Protein AF-A0A920MDR6-F1 (afdb_monomer)

Secondary structure (DSSP, 8-state):
---------------B-TTS-BT----BSB--TTSTTB-TT-SB--S-----S-B-TTS-BT----BSB--TTSTTB-TT-SB--S------S----S-----TT--EEEEEEE-TTS-EEEEEEE-TT--S-BTTBPPPPEEEEEEE-TTS-EEEEEEETT-SEEEEEEE-TTS-EEEEEEE--TT-TT--PEEEEEEE-TT--EEEEEEE--TT--B--EEEEEE-TTS-EEEEEEESB-SS--EEEEEEE-TTS-EEEEEEE-SSS-------

Foldseek 3Di:
DDDDDDDDPPPPPQDQDLVRHRPDDADEDCCDPQFPGHDPSGPDYNVHGHHDDDQDLVRDRVDDFDEDQCDPQFPGHDPRGPDYSVPGHHPPVDPDDPDDDDDLVFAAWQDWDADDQQWIKTWGKDLRPDDDADLVGGRQMWIKIFTAHNRRHTPDIDTDSQFNTWNDWDQAPQLWIKTWWWGWDSNDPLTATFIKIFTAHNRRHTPDIDTHADPVRAHWTWADKDQDPVRWIKTWWWHRCPVFAIWTKIWIAGPNRHTPDIDTHGPDRDDTDHYD

Structure (mmCIF, N/CA/C/O backbone):
data_AF-A0A920MDR6-F1
#
_entry.id   AF-A0A920MDR6-F1
#
loop_
_atom_site.group_PDB
_atom_site.id
_atom_site.type_symbol
_atom_site.label_atom_id
_atom_site.label_alt_id
_atom_site.label_comp_id
_atom_site.label_asym_id
_atom_site.label_entity_id
_atom_site.label_seq_id
_atom_site.pdbx_PDB_ins_code
_atom_site.Cartn_x
_atom_site.Cartn_y
_atom_site.Cartn_z
_atom_site.occupancy
_atom_site.B_iso_or_equiv
_atom_site.auth_seq_id
_atom_site.auth_comp_id
_atom_site.auth_asym_id
_atom_site.auth_atom_id
_atom_site.pdbx_PDB_model_num
ATOM 1 N N . MET A 1 1 ? 12.782 21.267 87.008 1.00 38.06 1 MET A N 1
ATOM 2 C CA . MET A 1 1 ? 11.373 20.920 87.274 1.00 38.06 1 MET A CA 1
ATOM 3 C C . MET A 1 1 ? 10.537 22.135 86.904 1.00 38.06 1 MET A C 1
ATOM 5 O O . MET A 1 1 ? 10.455 23.070 87.685 1.00 38.06 1 MET A O 1
ATOM 9 N N . PHE A 1 2 ? 10.046 22.176 85.672 1.00 33.97 2 PHE A N 1
ATOM 10 C CA . PHE A 1 2 ? 9.094 23.176 85.192 1.00 33.97 2 PHE A CA 1
ATOM 11 C C . PHE A 1 2 ? 7.847 22.377 84.812 1.00 33.97 2 PHE A C 1
ATOM 13 O O . PHE A 1 2 ? 7.952 21.456 84.006 1.00 33.97 2 PHE A O 1
ATOM 20 N N . PHE A 1 3 ? 6.716 22.658 85.458 1.00 36.12 3 PHE A N 1
ATOM 21 C CA . PHE A 1 3 ? 5.414 22.101 85.099 1.00 36.12 3 PHE A CA 1
ATOM 22 C C . PHE A 1 3 ? 4.687 23.122 84.223 1.00 36.12 3 PHE A C 1
ATOM 24 O O . PHE A 1 3 ? 4.525 24.270 84.633 1.00 36.12 3 PHE A O 1
ATOM 31 N N . LEU A 1 4 ? 4.238 22.692 83.048 1.00 37.59 4 LEU A N 1
ATOM 32 C CA . LEU A 1 4 ? 3.225 23.373 82.245 1.00 37.59 4 LEU A CA 1
ATOM 33 C C . LEU A 1 4 ? 2.106 22.356 81.987 1.00 37.59 4 LEU A C 1
ATOM 35 O O . LEU A 1 4 ? 2.382 21.241 81.547 1.00 37.59 4 LEU A O 1
ATOM 39 N N . LEU A 1 5 ? 0.872 22.724 82.337 1.00 39.59 5 LEU A N 1
ATOM 40 C CA . LEU A 1 5 ? -0.348 21.954 82.084 1.00 39.59 5 LEU A CA 1
ATOM 41 C C . LEU A 1 5 ? -1.052 22.459 80.812 1.00 39.59 5 LEU A C 1
ATOM 43 O O . LEU A 1 5 ? -1.214 23.668 80.683 1.00 39.59 5 LEU A O 1
ATOM 47 N N . SER A 1 6 ? -1.508 21.484 80.002 1.00 43.56 6 SER A N 1
ATOM 48 C CA . SER A 1 6 ? -2.693 21.391 79.104 1.00 43.56 6 SER A CA 1
ATOM 49 C C . SER A 1 6 ? -2.944 22.506 78.062 1.00 43.56 6 SER A C 1
ATOM 51 O O . SER A 1 6 ? -2.772 23.678 78.352 1.00 43.56 6 SER A O 1
ATOM 53 N N . CYS A 1 7 ? -3.389 22.227 76.834 1.00 36.12 7 CYS A N 1
ATOM 54 C CA . CYS A 1 7 ? -4.557 21.413 76.476 1.00 36.12 7 CYS A CA 1
ATOM 55 C C . CYS A 1 7 ? -4.277 20.309 75.453 1.00 36.12 7 CYS A C 1
ATOM 57 O O . CYS A 1 7 ? -3.475 20.459 74.539 1.00 36.12 7 CYS A O 1
ATOM 59 N N . SER A 1 8 ? -5.003 19.209 75.630 1.00 48.97 8 SER A N 1
ATOM 60 C CA . SER A 1 8 ? -5.372 18.266 74.585 1.00 48.97 8 SER A CA 1
ATOM 61 C C . SER A 1 8 ? -6.253 18.982 73.564 1.00 48.97 8 SER A C 1
ATOM 63 O O . SER A 1 8 ? -7.330 19.461 73.923 1.00 48.97 8 SER A O 1
ATOM 65 N N . ASP A 1 9 ? -5.806 19.043 72.313 1.00 46.91 9 ASP A N 1
ATOM 66 C CA . ASP A 1 9 ? -6.711 19.287 71.197 1.00 46.91 9 ASP A CA 1
ATOM 67 C C . ASP A 1 9 ? -7.657 18.086 71.129 1.00 46.91 9 ASP A C 1
ATOM 69 O O . ASP A 1 9 ? -7.279 16.983 70.725 1.00 46.91 9 ASP A O 1
ATOM 73 N N . ASN A 1 10 ? -8.880 18.291 71.615 1.00 47.12 10 ASN A N 1
ATOM 74 C CA . ASN A 1 10 ? -10.009 17.434 71.300 1.00 47.12 10 ASN A CA 1
ATOM 75 C C . ASN A 1 10 ? -10.258 17.584 69.801 1.00 47.12 10 ASN A C 1
ATOM 77 O O . ASN A 1 10 ? -11.009 18.453 69.372 1.00 47.12 10 ASN A O 1
ATOM 81 N N . ASN A 1 11 ? -9.586 16.757 69.008 1.00 52.38 11 ASN A N 1
ATOM 82 C CA . ASN A 1 11 ? -9.961 16.531 67.627 1.00 52.38 11 ASN A CA 1
ATOM 83 C C . ASN A 1 11 ? -11.206 15.632 67.654 1.00 52.38 11 ASN A C 1
ATOM 85 O O . ASN A 1 11 ? -11.115 14.420 67.458 1.00 52.38 11 ASN A O 1
ATOM 89 N N . GLU A 1 12 ? -12.357 16.210 68.008 1.00 57.91 12 GLU A N 1
ATOM 90 C CA . GLU A 1 12 ? -13.634 15.644 67.590 1.00 57.91 12 GLU A CA 1
ATOM 91 C C . GLU A 1 12 ? -13.634 15.780 66.069 1.00 57.91 12 GLU A C 1
ATOM 93 O O . GLU A 1 12 ? -13.829 16.863 65.528 1.00 57.91 12 GLU A O 1
ATOM 98 N N . GLN A 1 13 ? -13.273 14.695 65.380 1.00 60.00 13 GLN A N 1
ATOM 99 C CA . GLN A 1 13 ? -13.607 14.572 63.973 1.00 60.00 13 GLN A CA 1
ATOM 100 C C . GLN A 1 13 ? -15.117 14.730 63.898 1.00 60.00 13 GLN A C 1
ATOM 102 O O . GLN A 1 13 ? -15.848 13.921 64.469 1.00 60.00 13 GLN A O 1
ATOM 107 N N . ASP A 1 14 ? -15.551 15.796 63.242 1.00 65.06 14 ASP A N 1
ATOM 108 C CA . ASP A 1 14 ? -16.901 15.948 62.738 1.00 65.06 14 ASP A CA 1
ATOM 109 C C . ASP A 1 14 ? -17.206 14.701 61.896 1.00 65.06 14 ASP A C 1
ATOM 111 O O . ASP A 1 14 ? -16.761 14.582 60.756 1.00 65.06 14 ASP A O 1
ATOM 115 N N . VAL A 1 15 ? -17.845 13.700 62.510 1.00 73.81 15 VAL A N 1
ATOM 116 C CA . VAL A 1 15 ? -18.167 12.444 61.832 1.00 73.81 15 VAL A CA 1
ATOM 117 C C . VAL A 1 15 ? -19.269 12.771 60.835 1.00 73.81 15 VAL A C 1
ATOM 119 O O . VAL A 1 15 ? -20.409 13.048 61.215 1.00 73.81 15 VAL A O 1
ATOM 122 N N . GLU A 1 16 ? -18.894 12.815 59.562 1.00 84.56 16 GLU A N 1
ATOM 123 C CA . GLU A 1 16 ? -19.839 12.852 58.456 1.00 84.56 16 GLU A CA 1
ATOM 124 C C . GLU A 1 16 ? -20.608 11.529 58.419 1.00 84.56 16 GLU A C 1
ATOM 126 O O . GLU A 1 16 ? -20.037 10.454 58.638 1.00 84.56 16 GLU A O 1
ATOM 131 N N . ASP A 1 17 ? -21.914 11.607 58.171 1.00 83.56 17 ASP A N 1
ATOM 132 C CA . ASP A 1 17 ? -22.672 10.428 57.783 1.00 83.56 17 ASP A CA 1
ATOM 133 C C . ASP A 1 17 ? -22.255 9.968 56.379 1.00 83.56 17 ASP A C 1
ATOM 135 O O . ASP A 1 17 ? -21.435 10.574 55.687 1.00 83.56 17 ASP A O 1
ATOM 139 N N . CYS A 1 18 ? -22.821 8.858 55.937 1.00 81.31 18 CYS A N 1
ATOM 140 C CA . CYS A 1 18 ? -22.471 8.272 54.653 1.00 81.31 18 CYS A CA 1
ATOM 141 C C . CYS A 1 18 ? -22.963 9.087 53.432 1.00 81.31 18 CYS A C 1
ATOM 143 O O . CYS A 1 18 ? -22.565 8.783 52.309 1.00 81.31 18 CYS A O 1
ATOM 145 N N . ALA A 1 19 ? -23.761 10.142 53.642 1.00 83.38 19 ALA A N 1
ATOM 146 C CA . ALA A 1 19 ? -24.133 11.126 52.627 1.00 83.38 19 ALA A CA 1
ATOM 147 C C . ALA A 1 19 ? -23.170 12.335 52.591 1.00 83.38 19 ALA A C 1
ATOM 149 O O . ALA A 1 19 ? -23.396 13.286 51.838 1.00 83.38 19 ALA A O 1
ATOM 150 N N . GLY A 1 20 ? -22.100 12.317 53.397 1.00 84.06 20 GLY A N 1
ATOM 151 C CA . GLY A 1 20 ? -21.127 13.405 53.499 1.00 84.06 20 GLY A CA 1
ATOM 152 C C . GLY A 1 20 ? -21.628 14.591 54.326 1.00 84.06 20 GLY A C 1
ATOM 153 O O . GLY A 1 20 ? -21.176 15.719 54.122 1.00 84.06 20 GLY A O 1
ATOM 154 N N . VAL A 1 21 ? -22.594 14.376 55.229 1.00 84.44 21 VAL A N 1
ATOM 155 C CA . VAL A 1 21 ? -23.170 15.432 56.071 1.00 84.44 21 VAL A CA 1
ATOM 156 C C . VAL A 1 21 ? -22.640 15.315 57.498 1.00 84.44 21 VAL A C 1
ATOM 158 O O . VAL A 1 21 ? -22.905 14.343 58.204 1.00 84.44 21 VAL A O 1
ATOM 161 N N . VAL A 1 22 ? -21.912 16.340 57.954 1.00 84.62 22 VAL A N 1
ATOM 162 C CA . VAL A 1 22 ? -21.405 16.445 59.335 1.00 84.62 22 VAL A CA 1
ATOM 163 C C . VAL A 1 22 ? -22.558 16.365 60.340 1.00 84.62 22 VAL A C 1
ATOM 165 O O . VAL A 1 22 ? -23.435 17.232 60.357 1.00 84.62 22 VAL A O 1
ATOM 168 N N . GLY A 1 23 ? -22.538 15.339 61.197 1.00 81.25 23 GLY A N 1
ATOM 169 C CA . GLY A 1 23 ? -23.577 15.109 62.206 1.00 81.25 23 GLY A CA 1
ATOM 170 C C . GLY A 1 23 ? -24.919 14.621 61.648 1.00 81.25 23 GLY A C 1
ATOM 171 O O . GLY A 1 23 ? -25.931 14.742 62.343 1.00 81.25 23 GLY A O 1
ATOM 172 N N . GLY A 1 24 ? -24.947 14.117 60.413 1.00 82.00 24 GLY A N 1
ATOM 173 C CA . GLY A 1 24 ? -26.138 13.527 59.812 1.00 82.00 24 GLY A CA 1
ATOM 174 C C . GLY A 1 24 ? -26.478 12.135 60.363 1.00 82.00 24 GLY A C 1
ATOM 175 O O . GLY A 1 24 ? -25.703 11.518 61.098 1.00 82.00 24 GLY A O 1
ATOM 176 N N . ASP A 1 25 ? -27.678 11.659 60.040 1.00 87.50 25 ASP A N 1
ATOM 177 C CA . ASP A 1 25 ? -28.235 10.372 60.464 1.00 87.50 25 ASP A CA 1
ATOM 178 C C . ASP A 1 25 ? -28.596 9.464 59.276 1.00 87.50 25 ASP A C 1
ATOM 180 O O . ASP A 1 25 ? -29.404 8.542 59.425 1.00 87.50 25 ASP A O 1
ATOM 184 N N . ALA A 1 26 ? -27.992 9.698 58.101 1.00 88.19 26 ALA A N 1
ATOM 185 C CA . ALA A 1 26 ? -28.230 8.871 56.927 1.00 88.19 26 ALA A CA 1
ATOM 186 C C . ALA A 1 26 ? -27.880 7.399 57.193 1.00 88.19 26 ALA A C 1
ATOM 188 O O . ALA A 1 26 ? -26.777 7.053 57.626 1.00 88.19 26 ALA A O 1
ATOM 189 N N . VAL A 1 27 ? -28.832 6.520 56.888 1.00 89.25 27 VAL A N 1
ATOM 190 C CA . VAL A 1 27 ? -28.625 5.076 56.841 1.00 89.25 27 VAL A CA 1
ATOM 191 C C . VAL A 1 27 ? -28.336 4.737 55.388 1.00 89.25 27 VAL A C 1
ATOM 193 O O . VAL A 1 27 ? -29.217 4.875 54.540 1.00 89.25 27 VAL A O 1
ATOM 196 N N . CYS A 1 28 ? -27.108 4.324 55.094 1.00 89.88 28 CYS A N 1
ATOM 197 C CA . CYS A 1 28 ? -26.730 3.973 53.732 1.00 89.88 28 CYS A CA 1
ATOM 198 C C . CYS A 1 28 ? -27.040 2.530 53.377 1.00 89.88 28 CYS A C 1
ATOM 200 O O . CYS A 1 28 ? -26.948 1.614 54.201 1.00 89.88 28 CYS A O 1
ATOM 202 N N . GLY A 1 29 ? -27.408 2.363 52.120 1.00 90.00 29 GLY A N 1
ATOM 203 C CA . GLY A 1 29 ? -27.637 1.092 51.470 1.00 90.00 29 GLY A CA 1
ATOM 204 C C . GLY A 1 29 ? -28.519 1.302 50.252 1.00 90.00 29 GLY A C 1
ATOM 205 O O . GLY A 1 29 ? -28.996 2.406 49.991 1.00 90.00 29 GLY A O 1
ATOM 206 N N . CYS A 1 30 ? -28.779 0.228 49.521 1.00 92.50 30 CYS A N 1
ATOM 207 C CA . CYS A 1 30 ? -29.625 0.317 48.347 1.00 92.50 30 CYS A CA 1
ATOM 208 C C . CYS A 1 30 ? -31.056 0.764 48.697 1.00 92.50 30 CYS A C 1
ATOM 210 O O . CYS A 1 30 ? -31.756 0.087 49.455 1.00 92.50 30 CYS A O 1
ATOM 212 N N . THR A 1 31 ? -31.505 1.879 48.109 1.00 91.44 31 THR A N 1
ATOM 213 C CA . THR A 1 31 ? -32.872 2.405 48.301 1.00 91.44 31 THR A CA 1
ATOM 214 C C . THR A 1 31 ? -33.871 1.892 47.263 1.00 91.44 31 THR A C 1
ATOM 216 O O . THR A 1 31 ? -35.080 2.093 47.414 1.00 91.44 31 THR A O 1
ATOM 219 N N . ASP A 1 32 ? -33.394 1.189 46.233 1.00 85.00 32 ASP A N 1
ATOM 220 C CA . ASP A 1 32 ? -34.247 0.606 45.206 1.00 85.00 32 ASP A CA 1
ATOM 221 C C . ASP A 1 32 ? -34.863 -0.714 45.678 1.00 85.00 32 ASP A C 1
ATOM 223 O O . ASP A 1 32 ? -34.182 -1.723 45.838 1.00 85.00 32 ASP A O 1
ATOM 227 N N . SER A 1 33 ? -36.187 -0.715 45.839 1.00 87.19 33 SER A N 1
ATOM 228 C CA . SER A 1 33 ? -36.992 -1.899 46.172 1.00 87.19 33 SER A CA 1
ATOM 229 C C . SER A 1 33 ? -36.843 -3.091 45.213 1.00 87.19 33 SER A C 1
ATOM 231 O O . SER A 1 33 ? -37.297 -4.184 45.550 1.00 87.19 33 SER A O 1
ATOM 233 N N . GLN A 1 34 ? -36.281 -2.880 44.020 1.00 76.88 34 GLN A N 1
ATOM 234 C CA . GLN A 1 34 ? -36.067 -3.904 42.997 1.00 76.88 34 GLN A CA 1
ATOM 235 C C . GLN A 1 34 ? -34.686 -4.574 43.081 1.00 76.88 34 GLN A C 1
ATOM 237 O O . GLN A 1 34 ? -34.464 -5.587 42.418 1.00 76.88 34 GLN A O 1
ATOM 242 N N . ALA A 1 35 ? -33.766 -4.051 43.892 1.00 81.06 35 ALA A N 1
ATOM 243 C CA . ALA A 1 35 ? -32.448 -4.639 44.090 1.00 81.06 35 ALA A CA 1
ATOM 244 C C . ALA A 1 35 ? -32.494 -5.859 45.025 1.00 81.06 35 ALA A C 1
ATOM 246 O O . ALA A 1 35 ? -33.247 -5.902 46.002 1.00 81.06 35 ALA A O 1
ATOM 247 N N . THR A 1 36 ? -31.626 -6.844 44.790 1.00 84.50 36 THR A N 1
ATOM 248 C CA . THR A 1 36 ? -31.473 -8.029 45.652 1.00 84.50 36 THR A CA 1
ATOM 249 C C . THR A 1 36 ? -30.980 -7.689 47.047 1.00 84.50 36 THR A C 1
ATOM 251 O O . THR A 1 36 ? -31.242 -8.433 47.991 1.00 84.50 36 THR A O 1
ATOM 254 N N . ASN A 1 37 ? -30.269 -6.575 47.186 1.00 89.06 37 ASN A N 1
ATOM 255 C CA . ASN A 1 37 ? -29.774 -6.062 48.455 1.00 89.06 37 ASN A CA 1
ATOM 256 C C . ASN A 1 37 ? -30.500 -4.778 48.894 1.00 89.06 37 ASN A C 1
ATOM 258 O O . ASN A 1 37 ? -29.936 -3.997 49.663 1.00 89.06 37 ASN A O 1
ATOM 262 N N . TYR A 1 38 ? -31.744 -4.575 48.434 1.00 90.38 38 TYR A N 1
ATOM 263 C CA . TYR A 1 38 ? -32.609 -3.500 48.914 1.00 90.38 38 TYR A CA 1
ATOM 264 C C . TYR A 1 38 ? -32.637 -3.449 50.446 1.00 90.38 38 TYR A C 1
ATOM 266 O O . TYR A 1 38 ? -32.931 -4.446 51.115 1.00 90.38 38 TYR A O 1
ATOM 274 N N . ASN A 1 39 ? -32.384 -2.265 51.000 1.00 91.88 39 ASN A N 1
ATOM 275 C CA . ASN A 1 39 ? -32.455 -1.999 52.425 1.00 91.88 39 ASN A CA 1
ATOM 276 C C . ASN A 1 39 ? -33.603 -1.021 52.709 1.00 91.88 39 ASN A C 1
ATOM 278 O O . ASN A 1 39 ? -33.502 0.172 52.441 1.00 91.88 39 ASN A O 1
ATOM 282 N N . SER A 1 40 ? -34.688 -1.512 53.314 1.00 93.62 40 SER A N 1
ATOM 283 C CA . SER A 1 40 ? -35.847 -0.676 53.661 1.00 93.62 40 SER A CA 1
ATOM 284 C C . SER A 1 40 ? -35.565 0.385 54.722 1.00 93.62 40 SER A C 1
ATOM 286 O O . SER A 1 40 ? -36.351 1.319 54.862 1.00 93.62 40 SER A O 1
ATOM 288 N N . ASP A 1 41 ? -34.477 0.227 55.475 1.00 92.56 41 ASP A N 1
ATOM 289 C CA . ASP A 1 41 ? -34.047 1.193 56.480 1.00 92.56 41 ASP A CA 1
ATOM 290 C C . ASP A 1 41 ? -33.108 2.254 55.885 1.00 92.56 41 ASP A C 1
ATOM 292 O O . ASP A 1 41 ? -32.804 3.232 56.566 1.00 92.56 41 ASP A O 1
ATOM 296 N N . ALA A 1 42 ? -32.655 2.088 54.632 1.00 91.06 42 ALA A N 1
ATOM 297 C CA . ALA A 1 42 ? -31.782 3.051 53.980 1.00 91.06 42 ALA A CA 1
ATOM 298 C C . ALA A 1 42 ? -32.527 4.357 53.668 1.00 91.06 42 ALA A C 1
ATOM 300 O O . ALA A 1 42 ? -33.596 4.369 53.055 1.00 91.06 42 ALA A O 1
ATOM 301 N N . THR A 1 43 ? -31.936 5.473 54.085 1.00 92.25 43 THR A N 1
ATOM 302 C CA . THR A 1 43 ? -32.417 6.835 53.820 1.00 92.25 43 THR A CA 1
ATOM 303 C C . THR A 1 43 ? -31.555 7.567 52.791 1.00 92.25 43 THR A C 1
ATOM 305 O O . THR A 1 43 ? -31.934 8.655 52.352 1.00 92.25 43 THR A O 1
ATOM 308 N N . PHE A 1 44 ? -30.433 6.967 52.376 1.00 90.12 44 PHE A N 1
ATOM 309 C CA . PHE A 1 44 ? -29.539 7.471 51.338 1.00 90.12 44 PHE A CA 1
ATOM 310 C C . PHE A 1 44 ? -28.969 6.317 50.507 1.00 90.12 44 PHE A C 1
ATOM 312 O O . PHE A 1 44 ? -28.503 5.322 51.063 1.00 90.12 44 PHE A O 1
ATOM 319 N N . ASP A 1 45 ? -29.001 6.468 49.183 1.00 89.44 45 ASP A N 1
ATOM 320 C CA . ASP A 1 45 ? -28.444 5.484 48.257 1.00 89.44 45 ASP A CA 1
ATOM 321 C C . ASP A 1 45 ? -26.932 5.672 48.127 1.00 89.44 45 ASP A C 1
ATOM 323 O O . ASP A 1 45 ? -26.459 6.713 47.669 1.00 89.44 45 ASP A O 1
ATOM 327 N N . ASP A 1 46 ? -26.173 4.662 48.539 1.00 87.75 46 ASP A N 1
ATOM 328 C CA . ASP A 1 46 ? -24.712 4.644 48.462 1.00 87.75 46 ASP A CA 1
ATOM 329 C C . ASP A 1 46 ? -24.179 3.998 47.172 1.00 87.75 46 ASP A C 1
ATOM 331 O O . ASP A 1 46 ? -22.972 3.791 47.033 1.00 87.75 46 ASP A O 1
ATOM 335 N N . GLY A 1 47 ? -25.063 3.680 46.220 1.00 85.69 47 GLY A N 1
ATOM 336 C CA . GLY A 1 47 ? -24.716 3.033 44.959 1.00 85.69 47 GLY A CA 1
ATOM 337 C C . GLY A 1 47 ? -24.404 1.543 45.101 1.00 85.69 47 GLY A C 1
ATOM 338 O O . GLY A 1 47 ? -23.879 0.947 44.161 1.00 85.69 47 GLY A O 1
ATOM 339 N N . SER A 1 48 ? -24.707 0.930 46.252 1.00 88.25 48 SER A N 1
ATOM 340 C CA . SER A 1 48 ? -24.445 -0.492 46.496 1.00 88.25 48 SER A CA 1
ATOM 341 C C . SER A 1 48 ? -25.464 -1.443 45.866 1.00 88.25 48 SER A C 1
ATOM 343 O O . SER A 1 48 ? -25.262 -2.647 45.974 1.00 88.25 48 SER A O 1
ATOM 345 N N . CYS A 1 49 ? -26.535 -0.960 45.222 1.00 87.75 49 CYS A N 1
ATOM 346 C CA . CYS A 1 49 ? -27.602 -1.803 44.671 1.00 87.75 49 CYS A CA 1
ATOM 347 C C . CYS A 1 49 ? -27.084 -2.941 43.767 1.00 87.75 49 CYS A C 1
ATOM 349 O O . CYS A 1 49 ? -26.486 -2.708 42.717 1.00 87.75 49 CYS A O 1
ATOM 351 N N . GLU A 1 50 ? -27.362 -4.179 44.167 1.00 84.50 50 GLU A N 1
ATOM 352 C CA . GLU A 1 50 ? -27.131 -5.407 43.407 1.00 84.50 50 GLU A CA 1
ATOM 353 C C . GLU A 1 50 ? -28.460 -5.864 42.792 1.00 84.50 50 GLU A C 1
ATOM 355 O O . GLU A 1 50 ? -29.502 -5.764 43.432 1.00 84.50 50 GLU A O 1
ATOM 360 N N . TYR A 1 51 ? -28.446 -6.387 41.567 1.00 77.50 51 TYR A N 1
ATOM 361 C CA . TYR A 1 51 ? -29.644 -6.900 40.892 1.00 77.50 51 TYR A CA 1
ATOM 362 C C . TYR A 1 51 ? -29.404 -8.352 40.465 1.00 77.50 51 TYR A C 1
ATOM 364 O O . TYR A 1 51 ? -28.343 -8.662 39.917 1.00 77.50 51 TYR A O 1
ATOM 372 N N . ASP A 1 52 ? -30.376 -9.242 40.708 1.00 68.25 52 ASP A N 1
ATOM 373 C CA . ASP A 1 52 ? -30.320 -10.619 40.200 1.00 68.25 52 ASP A CA 1
ATOM 374 C C . ASP A 1 52 ? -30.493 -10.572 38.679 1.00 68.25 52 ASP A C 1
ATOM 376 O O . ASP A 1 52 ? -31.382 -9.895 38.156 1.00 68.25 52 ASP A O 1
ATOM 380 N N . GLY A 1 53 ? -29.588 -11.228 37.962 1.00 67.88 53 GLY A N 1
ATOM 381 C CA . GLY A 1 53 ? -29.376 -11.009 36.537 1.00 67.88 53 GLY A CA 1
ATOM 382 C C . GLY A 1 53 ? -30.559 -11.423 35.662 1.00 67.88 53 GLY A C 1
ATOM 383 O O . GLY A 1 53 ? -30.796 -12.610 35.469 1.00 67.88 53 GLY A O 1
ATOM 384 N N . ASN A 1 54 ? -31.244 -10.428 35.098 1.00 69.25 54 ASN A N 1
ATOM 385 C CA . ASN A 1 54 ? -31.801 -10.373 33.734 1.00 69.25 54 ASN A CA 1
ATOM 386 C C . ASN A 1 54 ? -32.465 -9.001 33.518 1.00 69.25 54 ASN A C 1
ATOM 388 O O . ASN A 1 54 ? -33.572 -8.887 32.997 1.00 69.25 54 ASN A O 1
ATOM 392 N N . LEU A 1 55 ? -31.812 -7.941 33.993 1.00 72.00 55 LEU A N 1
ATOM 393 C CA . LEU A 1 55 ? -32.243 -6.589 33.679 1.00 72.00 55 LEU A CA 1
ATOM 394 C C . LEU A 1 55 ? -31.950 -6.341 32.199 1.00 72.00 55 LEU A C 1
ATOM 396 O O . LEU A 1 55 ? -30.817 -6.535 31.749 1.00 72.00 55 LEU A O 1
ATOM 400 N N . ASP A 1 56 ? -32.965 -5.931 31.450 1.00 76.12 56 ASP A N 1
ATOM 401 C CA . ASP A 1 56 ? -32.731 -5.380 30.130 1.00 76.12 56 ASP A CA 1
ATOM 402 C C . ASP A 1 56 ? -32.031 -4.022 30.244 1.00 76.12 56 ASP A C 1
ATOM 404 O O . ASP A 1 56 ? -31.822 -3.455 31.320 1.00 76.12 56 ASP A O 1
ATOM 408 N N . CYS A 1 57 ? -31.648 -3.479 29.104 1.00 78.31 57 CYS A N 1
ATOM 409 C CA . CYS A 1 57 ? -30.909 -2.231 29.049 1.00 78.31 57 CYS A CA 1
ATOM 410 C C . CYS A 1 57 ? -31.737 -0.983 29.440 1.00 78.31 57 CYS A C 1
ATOM 412 O O . CYS A 1 57 ? -31.169 0.097 29.583 1.00 78.31 57 CYS A O 1
ATOM 414 N N . ALA A 1 58 ? -33.049 -1.130 29.662 1.00 81.19 58 ALA A N 1
ATOM 415 C CA . ALA A 1 58 ? -33.928 -0.102 30.218 1.00 81.19 58 ALA A CA 1
ATOM 416 C C . ALA A 1 58 ? -34.077 -0.214 31.748 1.00 81.19 58 ALA A C 1
ATOM 418 O O . ALA A 1 58 ? -34.840 0.541 32.354 1.00 81.19 58 ALA A O 1
ATOM 419 N N . GLY A 1 59 ? -33.367 -1.151 32.383 1.00 76.88 59 GLY A N 1
ATOM 420 C CA . GLY A 1 59 ? -33.468 -1.394 33.816 1.00 76.88 59 GLY A CA 1
ATOM 421 C C . GLY A 1 59 ? -34.696 -2.216 34.213 1.00 76.88 59 GLY A C 1
ATOM 422 O O . GLY A 1 59 ? -35.097 -2.192 35.376 1.00 76.88 59 GLY A O 1
ATOM 423 N N . VAL A 1 60 ? -35.305 -2.947 33.271 1.00 79.38 60 VAL A N 1
ATOM 424 C CA . VAL A 1 60 ? -36.499 -3.764 33.510 1.00 79.38 60 VAL A CA 1
ATOM 425 C C . VAL A 1 60 ? -36.118 -5.238 33.651 1.00 79.38 60 VAL A C 1
ATOM 427 O O . VAL A 1 60 ? -35.510 -5.826 32.759 1.00 79.38 60 VAL A O 1
ATOM 430 N N . LEU A 1 61 ? -36.502 -5.855 34.771 1.00 76.50 61 LEU A N 1
ATOM 431 C CA . LEU A 1 61 ? -36.311 -7.289 35.013 1.00 76.50 61 LEU A CA 1
ATOM 432 C C . LEU A 1 61 ? -37.086 -8.128 33.984 1.00 76.50 61 LEU A C 1
ATOM 434 O O . LEU A 1 61 ? -38.286 -7.920 33.804 1.00 76.50 61 LEU A O 1
ATOM 438 N N . ASP A 1 62 ? -36.396 -9.073 33.340 1.00 75.94 62 ASP A N 1
ATOM 439 C CA . ASP A 1 62 ? -36.907 -9.912 32.245 1.00 75.94 62 ASP A CA 1
ATOM 440 C C . ASP A 1 62 ? -37.445 -9.108 31.046 1.00 75.94 62 ASP A C 1
ATOM 442 O O . ASP A 1 62 ? -38.304 -9.581 30.294 1.00 75.94 62 ASP A O 1
ATOM 446 N N . GLY A 1 63 ? -36.958 -7.880 30.865 1.00 75.44 63 GLY A N 1
ATOM 447 C CA . GLY A 1 63 ? -37.298 -7.072 29.705 1.00 75.44 63 GLY A CA 1
ATOM 448 C C . GLY A 1 63 ? -36.643 -7.585 28.417 1.00 75.44 63 GLY A C 1
ATOM 449 O O . GLY A 1 63 ? -35.645 -8.308 28.431 1.00 75.44 63 GLY A O 1
ATOM 450 N N . ASP A 1 64 ? -37.229 -7.225 27.279 1.00 85.31 64 ASP A N 1
ATOM 451 C CA . ASP A 1 64 ? -36.788 -7.624 25.940 1.00 85.31 64 ASP A CA 1
ATOM 452 C C . ASP A 1 64 ? -36.303 -6.435 25.101 1.00 85.31 64 ASP A C 1
ATOM 454 O O . ASP A 1 64 ? -36.202 -6.541 23.876 1.00 85.31 64 ASP A O 1
ATOM 458 N N . ASN A 1 65 ? -35.985 -5.304 25.747 1.00 87.00 65 ASN A N 1
ATOM 459 C CA . ASN A 1 65 ? -35.560 -4.118 25.023 1.00 87.00 65 ASN A CA 1
ATOM 460 C C . ASN A 1 65 ? -34.254 -4.343 24.252 1.00 87.00 65 ASN A C 1
ATOM 462 O O . ASN A 1 65 ? -33.243 -4.795 24.793 1.00 87.00 65 ASN A O 1
ATOM 466 N N . ILE A 1 66 ? -34.272 -3.954 22.978 1.00 87.56 66 ILE A N 1
ATOM 467 C CA . ILE A 1 66 ? -33.086 -3.853 22.134 1.00 87.56 66 ILE A CA 1
ATOM 468 C C . ILE A 1 66 ? -32.566 -2.428 22.288 1.00 87.56 66 ILE A C 1
ATOM 470 O O . ILE A 1 66 ? -33.223 -1.483 21.852 1.00 87.56 66 ILE A O 1
ATOM 474 N N . CYS A 1 67 ? -31.401 -2.265 22.907 1.00 88.94 67 CYS A N 1
ATOM 475 C CA . CYS A 1 67 ? -30.814 -0.943 23.071 1.00 88.94 67 CYS A CA 1
ATOM 476 C C . CYS A 1 67 ? -29.997 -0.484 21.879 1.00 88.94 67 CYS A C 1
ATOM 478 O O . CYS A 1 67 ? -29.326 -1.258 21.189 1.00 88.94 67 CYS A O 1
ATOM 480 N N . GLY A 1 68 ? -30.067 0.817 21.666 1.00 89.69 68 GLY A N 1
ATOM 481 C CA . GLY A 1 68 ? -29.241 1.543 20.730 1.00 89.69 68 GLY A CA 1
ATOM 482 C C . GLY A 1 68 ? -29.894 2.865 20.383 1.00 89.69 68 GLY A C 1
ATOM 483 O O . GLY A 1 68 ? -31.015 3.163 20.794 1.00 89.69 68 GLY A O 1
ATOM 484 N N . CYS A 1 69 ? -29.199 3.653 19.578 1.00 94.62 69 CYS A N 1
ATOM 485 C CA . CYS A 1 69 ? -29.721 4.942 19.175 1.00 94.62 69 CYS A CA 1
ATOM 486 C C . CYS A 1 69 ? -30.988 4.802 18.314 1.00 94.62 69 CYS A C 1
ATOM 488 O O . CYS A 1 69 ? -30.944 4.208 17.236 1.00 94.62 69 CYS A O 1
ATOM 490 N N . MET A 1 70 ? -32.095 5.407 18.754 1.00 94.56 70 MET A N 1
ATOM 491 C CA . MET A 1 70 ? -33.368 5.423 18.016 1.00 94.56 70 MET A CA 1
ATOM 492 C C . MET A 1 70 ? -33.521 6.640 17.083 1.00 94.56 70 MET A C 1
ATOM 494 O O . MET A 1 70 ? -34.508 6.732 16.353 1.00 94.56 70 MET A O 1
ATOM 498 N N . ASP A 1 71 ? -32.571 7.580 17.092 1.00 93.19 71 ASP A N 1
ATOM 499 C CA . ASP A 1 71 ? -32.594 8.763 16.226 1.00 93.19 71 ASP A CA 1
ATOM 500 C C . ASP A 1 71 ? -32.026 8.441 14.834 1.00 93.19 71 ASP A C 1
ATOM 502 O O . ASP A 1 71 ? -30.831 8.199 14.680 1.00 93.19 71 ASP A O 1
ATOM 506 N N . GLU A 1 72 ? -32.877 8.483 13.803 1.00 94.44 72 GLU A N 1
ATOM 507 C CA . GLU A 1 72 ? -32.515 8.230 12.396 1.00 94.44 72 GLU A CA 1
ATOM 508 C C . GLU A 1 72 ? -31.448 9.192 11.834 1.00 94.44 72 GLU A C 1
ATOM 510 O O . GLU A 1 72 ? -30.868 8.932 10.778 1.00 94.44 72 GLU A O 1
ATOM 515 N N . THR A 1 73 ? -31.193 10.320 12.502 1.00 89.19 73 THR A N 1
ATOM 516 C CA . THR A 1 73 ? -30.177 11.309 12.111 1.00 89.19 73 THR A CA 1
ATOM 517 C C . THR A 1 73 ? -28.810 11.073 12.758 1.00 89.19 73 THR A C 1
ATOM 519 O O . THR A 1 73 ? -27.831 11.717 12.367 1.00 89.19 73 THR A O 1
ATOM 522 N N . ALA A 1 74 ? -28.715 10.147 13.715 1.00 88.88 74 ALA A N 1
ATOM 523 C CA . ALA A 1 74 ? -27.463 9.762 14.350 1.00 88.88 74 ALA A CA 1
ATOM 524 C C . ALA A 1 74 ? -26.654 8.785 13.480 1.00 88.88 74 ALA A C 1
ATOM 526 O O . ALA A 1 74 ? -27.197 7.940 12.768 1.00 88.88 74 ALA A O 1
ATOM 527 N N . ILE A 1 75 ? -25.323 8.849 13.567 1.00 87.56 75 ILE A N 1
ATOM 528 C CA . ILE A 1 75 ? -24.428 7.972 12.791 1.00 87.56 75 ILE A CA 1
ATOM 529 C C . ILE A 1 75 ? -24.431 6.517 13.259 1.00 87.56 75 ILE A C 1
ATOM 531 O O . ILE A 1 75 ? -24.068 5.628 12.494 1.00 87.56 75 ILE A O 1
ATOM 535 N N . ASN A 1 76 ? -24.835 6.272 14.501 1.00 90.31 76 ASN A N 1
ATOM 536 C CA . ASN A 1 76 ? -24.971 4.945 15.093 1.00 90.31 76 ASN A CA 1
ATOM 537 C C . ASN A 1 76 ? -26.443 4.560 15.310 1.00 90.31 76 ASN A C 1
ATOM 539 O O . ASN A 1 76 ? -26.738 3.773 16.208 1.00 90.31 76 ASN A O 1
ATOM 543 N N . TYR A 1 77 ? -27.355 5.115 14.501 1.00 93.75 77 TYR A N 1
ATOM 544 C CA . TYR A 1 77 ? -28.764 4.727 14.481 1.00 93.75 77 TYR A CA 1
ATOM 545 C C . TYR A 1 77 ? -28.930 3.206 14.34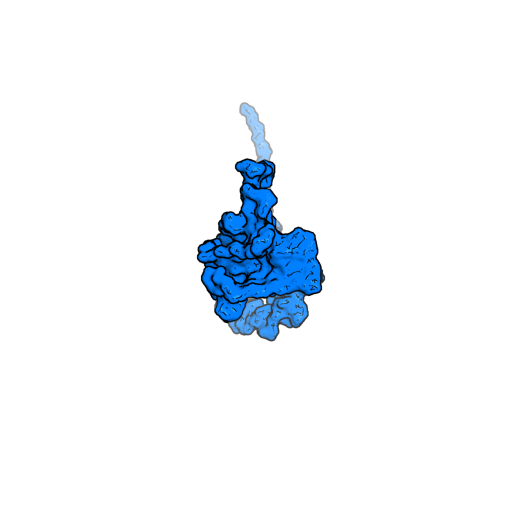2 1.00 93.75 77 TYR A C 1
ATOM 547 O O . TYR A 1 77 ? -28.360 2.582 13.442 1.00 93.75 77 TYR A O 1
ATOM 555 N N . ASN A 1 78 ? -29.752 2.622 15.212 1.00 92.56 78 ASN A N 1
ATOM 556 C CA . ASN A 1 78 ? -30.139 1.221 15.187 1.00 92.56 78 ASN A CA 1
ATOM 557 C C . ASN A 1 78 ? -31.651 1.111 14.943 1.00 92.56 78 ASN A C 1
ATOM 559 O O . ASN A 1 78 ? -32.455 1.369 15.834 1.00 92.56 78 ASN A O 1
ATOM 563 N N . ALA A 1 79 ? -32.039 0.665 13.746 1.00 95.50 79 ALA A N 1
ATOM 564 C CA . ALA A 1 79 ? -33.446 0.506 13.367 1.00 95.50 79 ALA A CA 1
ATOM 565 C C . ALA A 1 79 ? -34.197 -0.573 14.164 1.00 95.50 79 ALA A C 1
ATOM 567 O O . ALA A 1 79 ? -35.426 -0.557 14.203 1.00 95.50 79 ALA A O 1
ATOM 568 N N . GLU A 1 80 ? -33.470 -1.495 14.795 1.00 94.75 80 GLU A N 1
ATOM 569 C CA . GLU A 1 80 ? -34.044 -2.542 15.641 1.00 94.75 80 GLU A CA 1
ATOM 570 C C . GLU A 1 80 ? -34.139 -2.107 17.111 1.00 94.75 80 GLU A C 1
ATOM 572 O O . GLU A 1 80 ? -34.686 -2.851 17.921 1.00 94.75 80 GLU A O 1
ATOM 577 N N . ALA A 1 81 ? -33.609 -0.932 17.480 1.00 91.94 81 ALA A N 1
ATOM 578 C CA . ALA A 1 81 ? -33.661 -0.466 18.858 1.00 91.94 81 ALA A CA 1
ATOM 579 C C . ALA A 1 81 ? -35.106 -0.171 19.284 1.00 91.94 81 ALA A C 1
ATOM 581 O O . ALA A 1 81 ? -35.829 0.594 18.643 1.00 91.94 81 ALA A O 1
ATOM 582 N N . THR A 1 82 ? -35.519 -0.773 20.397 1.00 93.50 82 THR A N 1
ATOM 583 C CA . THR A 1 82 ? -36.812 -0.530 21.049 1.00 93.50 82 THR A CA 1
ATOM 584 C C . THR A 1 82 ? -36.681 0.401 22.253 1.00 93.50 82 THR A C 1
ATOM 586 O O . THR A 1 82 ? -37.700 0.860 22.771 1.00 93.50 82 THR A O 1
ATOM 589 N N . PHE A 1 83 ? -35.447 0.694 22.679 1.00 92.12 83 PHE A N 1
ATOM 590 C CA . PHE A 1 83 ? -35.132 1.616 23.762 1.00 92.12 83 PHE A CA 1
ATOM 591 C C . PHE A 1 83 ? -33.873 2.431 23.444 1.00 92.12 83 PHE A C 1
ATOM 593 O O . PHE A 1 83 ? -32.838 1.872 23.078 1.00 92.12 83 PHE A O 1
ATOM 600 N N . ASP A 1 84 ? -33.971 3.751 23.604 1.00 91.50 84 ASP A N 1
ATOM 601 C CA . ASP A 1 84 ? -32.842 4.663 23.441 1.00 91.50 84 ASP A CA 1
ATOM 602 C C . ASP A 1 84 ? -31.975 4.627 24.701 1.00 91.50 84 ASP A C 1
ATOM 604 O O . ASP A 1 84 ? -32.391 5.058 25.777 1.00 91.50 84 ASP A O 1
ATOM 608 N N . ASP A 1 85 ? -30.762 4.105 24.557 1.00 89.00 85 ASP A N 1
ATOM 609 C CA . ASP A 1 85 ? -29.767 4.021 25.626 1.00 89.00 85 ASP A CA 1
ATOM 610 C C . ASP A 1 85 ? -28.932 5.304 25.773 1.00 89.00 85 ASP A C 1
ATOM 612 O O . ASP A 1 85 ? -27.981 5.350 26.556 1.00 89.00 85 ASP A O 1
ATOM 616 N N . GLY A 1 86 ? -29.269 6.360 25.024 1.00 87.44 86 GLY A N 1
ATOM 617 C CA . GLY A 1 86 ? -28.561 7.635 25.045 1.00 87.44 86 GLY A CA 1
ATOM 618 C C . GLY A 1 86 ? -27.203 7.590 24.345 1.00 87.44 86 GLY A C 1
ATOM 619 O O . GLY A 1 86 ? -26.435 8.547 24.453 1.00 87.44 86 GLY A O 1
ATOM 620 N N . THR A 1 87 ? -26.888 6.516 23.610 1.00 87.69 87 THR A N 1
ATOM 621 C CA . THR A 1 87 ? -25.615 6.387 22.884 1.00 87.69 87 THR A CA 1
ATOM 622 C C . THR A 1 87 ? -25.594 7.126 21.547 1.00 87.69 87 THR A C 1
ATOM 624 O O . THR A 1 87 ? -24.567 7.091 20.869 1.00 87.69 87 THR A O 1
ATOM 627 N N . CYS A 1 88 ? -26.680 7.795 21.140 1.00 90.44 88 CYS A N 1
ATOM 628 C CA . CYS A 1 88 ? -26.767 8.507 19.863 1.00 90.44 88 CYS A CA 1
ATOM 629 C C . CYS A 1 88 ? -25.588 9.462 19.618 1.00 90.44 88 CYS A C 1
ATOM 631 O O . CYS A 1 88 ? -25.359 10.422 20.354 1.00 90.44 88 CYS A O 1
ATOM 633 N N . GLN A 1 89 ? -24.865 9.217 18.529 1.00 83.88 89 GLN A N 1
ATOM 634 C CA . GLN A 1 89 ? -23.761 10.029 18.046 1.00 83.88 89 GLN A CA 1
ATOM 635 C C . GLN A 1 89 ? -24.241 10.873 16.868 1.00 83.88 89 GLN A C 1
ATOM 637 O O . GLN A 1 89 ? -24.782 10.353 15.896 1.00 83.88 89 GLN A O 1
ATOM 642 N N . TYR A 1 90 ? -24.008 12.181 16.920 1.00 83.62 90 TYR A N 1
ATOM 643 C CA . TYR A 1 90 ? -24.392 13.102 15.853 1.00 83.62 90 TYR A CA 1
ATOM 644 C C . TYR A 1 90 ? -23.150 13.698 15.212 1.00 83.62 90 TYR A C 1
ATOM 646 O O . TYR A 1 90 ? -22.213 14.104 15.901 1.00 83.62 90 TYR A O 1
ATOM 654 N N . TYR A 1 91 ? -23.162 13.810 13.885 1.00 72.12 91 TYR A N 1
ATOM 655 C CA . TYR A 1 91 ? -22.134 14.556 13.171 1.00 72.12 91 TYR A CA 1
ATOM 656 C C . TYR A 1 91 ? -22.314 16.050 13.477 1.00 72.12 91 TYR A C 1
ATOM 658 O O . TYR A 1 91 ? -23.125 16.735 12.860 1.00 72.12 91 TYR A O 1
ATOM 666 N N . SER A 1 92 ? -21.551 16.580 14.433 1.00 69.50 92 SER A N 1
ATOM 667 C CA . SER A 1 92 ? -21.535 18.015 14.763 1.00 69.50 92 SER A CA 1
ATOM 668 C C . SER A 1 92 ? -20.797 18.860 13.711 1.00 69.50 92 SER A C 1
ATOM 670 O O . SER A 1 92 ? -20.690 20.078 13.843 1.00 69.50 92 SER A O 1
ATOM 672 N N . GLY A 1 93 ? -20.252 18.220 12.667 1.00 65.12 93 GLY A N 1
ATOM 673 C CA . GLY A 1 93 ? -19.292 18.833 11.747 1.00 65.12 93 GLY A CA 1
ATOM 674 C C . GLY A 1 93 ? -17.916 19.057 12.382 1.00 65.12 93 GLY A C 1
ATOM 675 O O . GLY A 1 93 ? -17.034 19.620 11.736 1.00 65.12 93 GLY A O 1
ATOM 676 N N . GLN A 1 94 ? -17.724 18.615 13.626 1.00 63.19 94 GLN A N 1
ATOM 677 C CA . GLN A 1 94 ? -16.454 18.647 14.327 1.00 63.19 94 GLN A CA 1
ATOM 678 C C . GLN A 1 94 ? -15.729 17.322 14.076 1.00 63.19 94 GLN A C 1
ATOM 680 O O . GLN A 1 94 ? -16.262 16.243 14.321 1.00 63.19 94 GLN A O 1
ATOM 685 N N . MET A 1 95 ? -14.531 17.403 13.503 1.00 65.56 95 MET A N 1
ATOM 686 C CA . MET A 1 95 ? -13.671 16.243 13.306 1.00 65.56 95 MET A CA 1
ATOM 687 C C . MET A 1 95 ? -12.925 15.996 14.616 1.00 65.56 95 MET A C 1
ATOM 689 O O . MET A 1 95 ? -11.858 16.566 14.841 1.00 65.56 95 MET A O 1
ATOM 693 N N . ASP A 1 96 ? -13.536 15.216 15.505 1.00 72.62 96 ASP A N 1
ATOM 694 C CA . ASP A 1 96 ? -12.931 14.875 16.788 1.00 72.62 96 ASP A CA 1
ATOM 695 C C . ASP A 1 96 ? -11.847 13.807 16.587 1.00 72.62 96 ASP A C 1
ATOM 697 O O . ASP A 1 96 ? -12.054 12.774 15.944 1.00 72.62 96 ASP A O 1
ATOM 701 N N . VAL A 1 97 ? -10.656 14.075 17.121 1.00 80.19 97 VAL A N 1
ATOM 702 C CA . VAL A 1 97 ? -9.544 13.121 17.114 1.00 80.19 97 VAL A CA 1
ATOM 703 C C . VAL A 1 97 ? -9.868 12.014 18.116 1.00 80.19 97 VAL A C 1
ATOM 705 O O . VAL A 1 97 ? -9.858 12.253 19.321 1.00 80.19 97 VAL A O 1
ATOM 708 N N . VAL A 1 98 ? -10.160 10.808 17.619 1.00 82.31 98 VAL A N 1
ATOM 709 C CA . VAL A 1 98 ? -10.493 9.636 18.455 1.00 82.31 98 VAL A CA 1
ATOM 710 C C . VAL A 1 98 ? -9.268 9.143 19.229 1.00 82.31 98 VAL A C 1
ATOM 712 O O . VAL A 1 98 ? -9.367 8.796 20.403 1.00 82.31 98 VAL A O 1
ATOM 715 N N . TRP A 1 99 ? -8.101 9.149 18.588 1.00 87.38 99 TRP A N 1
ATOM 716 C CA . TRP A 1 99 ? -6.809 8.896 19.216 1.00 87.38 99 TRP A CA 1
ATOM 717 C C . TRP A 1 99 ? -5.689 9.555 18.405 1.00 87.38 99 TRP A C 1
ATOM 719 O O . TRP A 1 99 ? -5.844 9.842 17.219 1.00 87.38 99 TRP A O 1
ATOM 729 N N . SER A 1 100 ? -4.552 9.787 19.060 1.00 90.12 100 SER A N 1
ATOM 730 C CA . SER A 1 100 ? -3.294 10.210 18.440 1.00 90.12 100 SER A CA 1
ATOM 731 C C . SER A 1 100 ? -2.170 9.355 19.014 1.00 90.12 100 SER A C 1
ATOM 733 O O . SER A 1 100 ? -2.165 9.082 20.217 1.00 90.12 100 SER A O 1
ATOM 735 N N . LYS A 1 101 ? -1.242 8.918 18.162 1.00 90.19 101 LYS A N 1
ATOM 736 C CA . LYS A 1 101 ? -0.112 8.060 18.532 1.00 90.19 101 LYS A CA 1
ATOM 737 C C . LYS A 1 101 ? 1.153 8.568 17.855 1.00 90.19 101 LYS A C 1
ATOM 739 O O . LYS A 1 101 ? 1.123 8.884 16.669 1.00 90.19 101 LYS A O 1
ATOM 744 N N . ASP A 1 102 ? 2.240 8.581 18.612 1.00 90.50 102 ASP A N 1
ATOM 745 C CA . ASP A 1 102 ? 3.582 8.800 18.087 1.00 90.50 102 ASP A CA 1
ATOM 746 C C . ASP A 1 102 ? 4.220 7.431 17.822 1.00 90.50 102 ASP A C 1
ATOM 748 O O . ASP A 1 102 ? 4.269 6.576 18.710 1.00 90.50 102 ASP A O 1
ATOM 752 N N . ILE A 1 103 ? 4.663 7.196 16.585 1.00 90.12 103 ILE A N 1
ATOM 753 C CA . ILE A 1 103 ? 5.272 5.931 16.158 1.00 90.12 103 ILE A CA 1
ATOM 754 C C . ILE A 1 103 ? 6.760 6.181 15.930 1.00 90.12 103 ILE A C 1
ATOM 756 O O . ILE A 1 103 ? 7.158 6.696 14.892 1.00 90.12 103 ILE A O 1
ATOM 760 N N . GLU A 1 104 ? 7.581 5.805 16.908 1.00 87.94 104 GLU A N 1
ATOM 761 C CA . GLU A 1 104 ? 9.026 6.096 16.913 1.00 87.94 104 GLU A CA 1
ATOM 762 C C . GLU A 1 104 ? 9.859 5.127 16.060 1.00 87.94 104 GLU A C 1
ATOM 764 O O . GLU A 1 104 ? 11.025 5.381 15.780 1.00 87.94 104 GLU A O 1
ATOM 769 N N . VAL A 1 105 ? 9.282 3.993 15.653 1.00 85.25 105 VAL A N 1
ATOM 770 C CA . VAL A 1 105 ? 10.003 2.942 14.910 1.00 85.25 105 VAL A CA 1
ATOM 771 C C . VAL A 1 105 ? 10.071 3.192 13.401 1.00 85.25 105 VAL A C 1
ATOM 773 O O . VAL A 1 105 ? 10.791 2.485 12.700 1.00 85.25 105 VAL A O 1
ATOM 776 N N . ALA A 1 106 ? 9.299 4.153 12.892 1.00 81.50 106 ALA A N 1
ATOM 777 C CA . ALA A 1 106 ? 9.093 4.364 11.466 1.00 81.50 106 ALA A CA 1
ATOM 778 C C . ALA A 1 106 ? 9.746 5.665 10.984 1.00 81.50 106 ALA A C 1
ATOM 780 O O . ALA A 1 106 ? 9.695 6.678 11.676 1.00 81.50 106 ALA A O 1
ATOM 781 N N . ALA A 1 107 ? 10.313 5.640 9.775 1.00 85.81 107 ALA A N 1
ATOM 782 C CA . ALA A 1 107 ? 10.780 6.845 9.083 1.00 85.81 107 ALA A CA 1
ATOM 783 C C . ALA A 1 107 ? 9.605 7.616 8.432 1.00 85.81 107 ALA A C 1
ATOM 785 O O . ALA A 1 107 ? 8.464 7.537 8.890 1.00 85.81 107 ALA A O 1
ATOM 786 N N . GLU A 1 108 ? 9.858 8.362 7.351 1.00 90.38 108 GLU A N 1
ATOM 787 C CA . GLU A 1 108 ? 8.823 9.141 6.663 1.00 90.38 108 GLU A CA 1
ATOM 788 C C . GLU A 1 108 ? 7.669 8.239 6.200 1.00 90.38 108 GLU A C 1
ATOM 790 O O . GLU A 1 108 ? 7.868 7.256 5.480 1.00 90.38 108 GLU A O 1
ATOM 795 N N . MET A 1 109 ? 6.448 8.573 6.626 1.00 92.88 109 MET A N 1
ATOM 796 C CA . MET A 1 109 ? 5.234 7.855 6.247 1.00 92.88 109 MET A CA 1
ATOM 797 C C . MET A 1 109 ? 4.731 8.345 4.889 1.00 92.88 109 MET A C 1
ATOM 799 O O . MET A 1 109 ? 4.472 9.535 4.704 1.00 92.88 109 MET A O 1
ATOM 803 N N . TRP A 1 110 ? 4.503 7.408 3.972 1.00 95.44 110 TRP A N 1
ATOM 804 C CA . TRP A 1 110 ? 3.994 7.684 2.628 1.00 95.44 110 TRP A CA 1
ATOM 805 C C . TRP A 1 110 ? 2.519 7.349 2.474 1.00 95.44 110 TRP A C 1
ATOM 807 O O . TRP A 1 110 ? 1.780 8.077 1.810 1.00 95.44 110 TRP A O 1
ATOM 817 N N . SER A 1 111 ? 2.066 6.269 3.106 1.00 96.88 111 SER A N 1
ATOM 818 C CA . SER A 1 111 ? 0.646 5.944 3.145 1.00 96.88 111 SER A CA 1
ATOM 819 C C . SER A 1 111 ? 0.276 5.106 4.357 1.00 96.88 111 SER A C 1
ATOM 821 O O . SER A 1 111 ? 1.110 4.460 4.991 1.00 96.88 111 SER A O 1
ATOM 823 N N . MET A 1 112 ? -1.019 5.116 4.654 1.00 97.06 112 MET A N 1
ATOM 824 C CA . MET A 1 112 ? -1.640 4.266 5.652 1.00 97.06 112 MET A CA 1
ATOM 825 C C . MET A 1 112 ? -2.958 3.745 5.090 1.00 97.06 112 MET A C 1
ATOM 827 O O . MET A 1 112 ? -3.741 4.509 4.520 1.00 97.06 112 MET A O 1
ATOM 831 N N . ARG A 1 113 ? -3.216 2.446 5.243 1.00 97.75 113 ARG A N 1
ATOM 832 C CA . ARG A 1 113 ? -4.460 1.806 4.801 1.00 97.75 113 ARG A CA 1
ATOM 833 C C . ARG A 1 113 ? -5.033 0.932 5.906 1.00 97.75 113 ARG A C 1
ATOM 835 O O . ARG A 1 113 ? -4.292 0.302 6.654 1.00 97.75 113 ARG A O 1
ATOM 842 N N . LYS A 1 114 ? -6.363 0.891 6.000 1.00 97.75 114 LYS A N 1
ATOM 843 C CA . LYS A 1 114 ? -7.069 -0.031 6.894 1.00 97.75 114 LYS A CA 1
ATOM 844 C C . LYS A 1 114 ? -6.924 -1.468 6.384 1.00 97.75 114 LYS A C 1
ATOM 846 O O . LYS A 1 114 ? -6.927 -1.683 5.172 1.00 97.75 114 LYS A O 1
ATOM 851 N N . VAL A 1 115 ? -6.851 -2.422 7.304 1.00 98.19 115 VAL A N 1
ATOM 852 C CA . VAL A 1 115 ? -6.845 -3.862 7.012 1.00 98.19 115 VAL A CA 1
ATOM 853 C C . VAL A 1 115 ? -8.077 -4.562 7.605 1.00 98.19 115 VAL A C 1
ATOM 855 O O . VAL A 1 115 ? -8.877 -3.954 8.324 1.00 98.19 115 VAL A O 1
ATOM 858 N N . SER A 1 116 ? -8.252 -5.838 7.279 1.00 97.38 116 SER A N 1
ATOM 859 C CA . SER A 1 116 ? -9.463 -6.625 7.509 1.00 97.38 116 SER A CA 1
ATOM 860 C C . SER A 1 116 ? -9.833 -6.802 8.983 1.00 97.38 116 SER A C 1
ATOM 862 O O . SER A 1 116 ? -11.021 -6.813 9.307 1.00 97.38 116 SER A O 1
ATOM 864 N N . ASP A 1 117 ? -8.850 -6.860 9.883 1.00 96.19 117 ASP A N 1
ATOM 865 C CA . ASP A 1 117 ? -9.072 -6.985 11.331 1.00 96.19 117 ASP A CA 1
ATOM 866 C C . ASP A 1 117 ? -9.387 -5.657 12.042 1.00 96.19 117 ASP A C 1
ATOM 868 O O . ASP A 1 117 ? -9.547 -5.615 13.260 1.00 96.19 117 ASP A O 1
ATOM 872 N N . GLY A 1 118 ? -9.509 -4.565 11.284 1.00 96.00 118 GLY A N 1
ATOM 873 C CA . GLY A 1 118 ? -9.807 -3.239 11.813 1.00 96.00 118 GLY A CA 1
ATOM 874 C C . GLY A 1 118 ? -8.577 -2.386 12.114 1.00 96.00 118 GLY A C 1
ATOM 875 O O . GLY A 1 118 ? -8.750 -1.185 12.316 1.00 96.00 118 GLY A O 1
ATOM 876 N N . GLY A 1 119 ? -7.375 -2.966 12.093 1.00 97.62 119 GLY A N 1
ATOM 877 C CA . GLY A 1 119 ? -6.117 -2.241 12.220 1.00 97.62 119 GLY A CA 1
ATOM 878 C C . GLY A 1 119 ? -5.659 -1.557 10.930 1.00 97.62 119 GLY A C 1
ATOM 879 O O . GLY A 1 119 ? -6.422 -1.385 9.973 1.00 97.62 119 GLY A O 1
ATOM 880 N N . PHE A 1 120 ? -4.377 -1.190 10.892 1.00 98.31 120 PHE A N 1
ATOM 881 C CA . PHE A 1 120 ? -3.771 -0.440 9.791 1.00 98.31 120 PHE A CA 1
ATOM 882 C C . PHE A 1 120 ? -2.427 -1.021 9.335 1.00 98.31 120 PHE A C 1
ATOM 884 O O . PHE A 1 120 ? -1.685 -1.622 10.114 1.00 98.31 120 PHE A O 1
ATOM 891 N N . ILE A 1 121 ? -2.098 -0.819 8.064 1.00 98.62 121 ILE A N 1
ATOM 892 C CA . ILE A 1 121 ? -0.756 -1.006 7.514 1.00 98.62 121 ILE A CA 1
ATOM 893 C C . ILE A 1 121 ? -0.233 0.353 7.057 1.00 98.62 121 ILE A C 1
ATOM 895 O O . ILE A 1 121 ? -0.910 1.068 6.315 1.00 98.62 121 ILE A O 1
ATOM 899 N N . MET A 1 122 ? 0.954 0.717 7.525 1.00 97.88 122 MET A N 1
ATOM 900 C CA . MET A 1 122 ? 1.678 1.909 7.102 1.00 97.88 122 MET A CA 1
ATOM 901 C C . MET A 1 122 ? 2.834 1.517 6.194 1.00 97.88 122 MET A C 1
ATOM 903 O O . MET A 1 122 ? 3.573 0.578 6.496 1.00 97.88 122 MET A O 1
ATOM 907 N N . ALA A 1 123 ? 2.988 2.265 5.108 1.00 97.88 123 ALA A N 1
ATOM 908 C CA . ALA A 1 123 ? 4.140 2.213 4.228 1.00 97.88 123 ALA A CA 1
ATOM 909 C C . ALA A 1 123 ? 5.022 3.433 4.484 1.00 97.88 123 ALA A C 1
ATOM 911 O O . ALA A 1 123 ? 4.552 4.575 4.418 1.00 97.88 123 ALA A O 1
ATOM 912 N N . CYS A 1 124 ? 6.289 3.172 4.781 1.00 95.88 124 CYS A N 1
ATOM 913 C CA . CYS A 1 124 ? 7.259 4.190 5.140 1.00 95.88 124 CYS A CA 1
ATOM 914 C C . CYS A 1 124 ? 8.568 3.995 4.363 1.00 95.88 124 CYS A C 1
ATOM 916 O O . CYS A 1 124 ? 8.837 2.943 3.770 1.00 95.88 124 CYS A O 1
ATOM 918 N N . GLY A 1 125 ? 9.414 5.016 4.387 1.00 90.50 125 GLY A N 1
ATOM 919 C CA . GLY A 1 125 ? 10.782 4.910 3.907 1.00 90.50 125 GLY A CA 1
ATOM 920 C C . GLY A 1 125 ? 11.606 6.133 4.256 1.00 90.50 125 GLY A C 1
ATOM 921 O O . GLY A 1 125 ? 11.065 7.195 4.535 1.00 90.50 125 GLY A O 1
ATOM 922 N N . GLY A 1 126 ? 12.920 5.969 4.282 1.00 78.81 126 GLY A N 1
ATOM 923 C CA . GLY A 1 126 ? 13.835 7.023 4.703 1.00 78.81 126 GLY A CA 1
ATOM 924 C C . GLY A 1 126 ? 15.123 6.447 5.271 1.00 78.81 126 GLY A C 1
ATOM 925 O O . GLY A 1 126 ? 15.212 5.248 5.538 1.00 78.81 126 GLY A O 1
ATOM 926 N N . ALA A 1 127 ? 16.106 7.313 5.495 1.00 65.56 127 ALA A N 1
ATOM 927 C CA . ALA A 1 127 ? 17.381 6.944 6.106 1.00 65.56 127 ALA A CA 1
ATOM 928 C C . ALA A 1 127 ? 17.363 6.935 7.648 1.00 65.56 127 ALA A C 1
ATOM 930 O O . ALA A 1 127 ? 18.416 6.975 8.287 1.00 65.56 127 ALA A O 1
ATOM 931 N N . GLY A 1 128 ? 16.171 6.937 8.259 1.00 67.44 128 GLY A N 1
ATOM 932 C CA . GLY A 1 128 ? 16.015 7.174 9.696 1.00 67.44 128 GLY A CA 1
ATOM 933 C C . GLY A 1 128 ? 16.642 8.511 10.117 1.00 67.44 128 GLY A C 1
ATOM 934 O O . GLY A 1 128 ? 16.512 9.503 9.404 1.00 67.44 128 GLY A O 1
ATOM 935 N N . A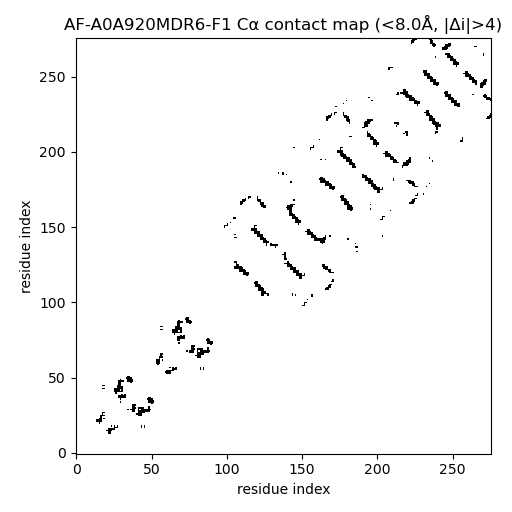SP A 1 129 ? 17.371 8.508 11.237 1.00 64.25 129 ASP A N 1
ATOM 936 C CA . ASP A 1 129 ? 18.068 9.677 11.805 1.00 64.25 129 ASP A CA 1
ATOM 937 C C . ASP A 1 129 ? 19.483 9.894 11.230 1.00 64.25 129 ASP A C 1
ATOM 939 O O . ASP A 1 129 ? 20.348 10.490 11.878 1.00 64.25 129 ASP A O 1
ATOM 943 N N . CYS A 1 130 ? 19.780 9.365 10.039 1.00 69.56 130 CYS A N 1
ATOM 944 C CA . CYS A 1 130 ? 21.111 9.514 9.462 1.00 69.56 130 CYS A CA 1
ATOM 945 C C . CYS A 1 130 ? 21.403 10.980 9.096 1.00 69.56 130 CYS A C 1
ATOM 947 O O . CYS A 1 130 ? 20.956 11.493 8.069 1.00 69.56 130 CYS A O 1
ATOM 949 N N . GLU A 1 131 ? 22.210 11.649 9.921 1.00 69.88 131 GLU A N 1
ATOM 950 C CA . GLU A 1 131 ? 22.793 12.955 9.623 1.00 69.88 131 GLU A CA 1
ATOM 951 C C . GLU A 1 131 ? 24.254 12.811 9.173 1.00 69.88 131 GLU A C 1
ATOM 953 O O . GLU A 1 131 ? 25.090 12.243 9.874 1.00 69.88 131 GLU A O 1
ATOM 958 N N . GLY A 1 132 ? 24.595 13.402 8.023 1.00 68.06 132 GLY A N 1
ATOM 959 C CA . GLY A 1 132 ? 25.992 13.561 7.602 1.00 68.06 132 GLY A CA 1
ATOM 960 C C . GLY A 1 132 ? 26.591 12.410 6.791 1.00 68.06 132 GLY A C 1
ATOM 961 O O . GLY A 1 132 ? 27.816 12.289 6.763 1.00 68.06 132 GLY A O 1
ATOM 962 N N . GLY A 1 133 ? 25.763 11.610 6.108 1.00 71.50 133 GLY A N 1
ATOM 963 C CA . GLY A 1 133 ? 26.233 10.594 5.161 1.00 71.50 133 GLY A CA 1
ATOM 964 C C . GLY A 1 133 ? 27.253 11.155 4.162 1.00 71.50 133 GLY A C 1
ATOM 965 O O . GLY A 1 133 ? 27.119 12.274 3.657 1.00 71.50 133 GLY A O 1
ATOM 966 N N . THR A 1 134 ? 28.299 10.379 3.894 1.00 72.44 134 THR A N 1
ATOM 967 C CA . THR A 1 134 ? 29.382 10.737 2.969 1.00 72.44 134 THR A CA 1
ATOM 968 C C . THR A 1 134 ? 29.358 9.830 1.742 1.00 72.44 134 THR A C 1
ATOM 970 O O . THR A 1 134 ? 28.657 8.829 1.720 1.00 72.44 134 THR A O 1
ATOM 973 N N . TYR A 1 135 ? 30.133 10.145 0.701 1.00 72.81 135 TYR A N 1
ATOM 974 C CA . TYR A 1 135 ? 30.244 9.250 -0.460 1.00 72.81 135 TYR A CA 1
ATOM 975 C C . TYR A 1 135 ? 30.806 7.864 -0.087 1.00 72.81 135 TYR A C 1
ATOM 977 O O . TYR A 1 135 ? 30.411 6.861 -0.671 1.00 72.81 135 TYR A O 1
ATOM 985 N N . ASP A 1 136 ? 31.715 7.815 0.892 1.00 75.94 136 ASP A N 1
ATOM 986 C CA . ASP A 1 136 ? 32.342 6.571 1.353 1.00 75.94 136 ASP A CA 1
ATOM 987 C C . ASP A 1 136 ? 31.503 5.840 2.422 1.00 75.94 136 ASP A C 1
ATOM 989 O O . ASP A 1 136 ? 31.797 4.689 2.739 1.00 75.94 136 ASP A O 1
ATOM 993 N N . ASP A 1 137 ? 30.480 6.505 2.969 1.00 75.12 137 ASP A N 1
ATOM 994 C CA . ASP A 1 137 ? 29.579 6.011 4.020 1.00 75.12 137 ASP A CA 1
ATOM 995 C C . ASP A 1 137 ? 28.198 6.680 3.864 1.00 75.12 137 ASP A C 1
ATOM 997 O O . ASP A 1 137 ? 27.886 7.647 4.576 1.00 75.12 137 ASP A O 1
ATOM 1001 N N . PRO A 1 138 ? 27.431 6.306 2.820 1.00 76.31 138 PRO A N 1
ATOM 1002 C CA . PRO A 1 138 ? 26.172 6.960 2.506 1.00 76.31 138 PRO A CA 1
ATOM 1003 C C . PRO A 1 138 ? 25.094 6.570 3.515 1.00 76.31 138 PRO A C 1
ATOM 1005 O O . PRO A 1 138 ? 25.065 5.454 4.021 1.00 76.31 138 PRO A O 1
ATOM 1008 N N . CYS A 1 139 ? 24.158 7.487 3.758 1.00 77.31 139 CYS A N 1
ATOM 1009 C CA . CYS A 1 139 ? 22.966 7.170 4.531 1.00 77.31 139 CYS A CA 1
ATOM 1010 C C . CYS A 1 139 ? 22.149 6.094 3.812 1.00 77.31 139 CYS A C 1
ATOM 1012 O O . CYS A 1 139 ? 21.726 6.300 2.674 1.00 77.31 139 CYS A O 1
ATOM 1014 N N . GLU A 1 140 ? 21.927 4.964 4.476 1.00 75.31 140 GLU A N 1
ATOM 1015 C CA . GLU A 1 140 ? 21.166 3.853 3.917 1.00 75.31 140 GLU A CA 1
ATOM 1016 C C . GLU A 1 140 ? 19.667 4.124 4.061 1.00 75.31 140 GLU A C 1
ATOM 1018 O O . GLU A 1 140 ? 19.146 4.260 5.168 1.00 75.31 140 GLU A O 1
ATOM 1023 N N . TYR A 1 141 ? 18.981 4.239 2.926 1.00 84.19 141 TYR A N 1
ATOM 1024 C CA . TYR A 1 141 ? 17.533 4.402 2.868 1.00 84.19 141 TYR A CA 1
ATOM 1025 C C . TYR A 1 141 ? 16.885 3.033 2.811 1.00 84.19 141 TYR A C 1
ATOM 1027 O O . TYR A 1 141 ? 17.265 2.215 1.974 1.00 84.19 141 TYR A O 1
ATOM 1035 N N . TYR A 1 142 ? 15.891 2.812 3.670 1.00 90.88 142 TYR A N 1
ATOM 1036 C CA . TYR A 1 142 ? 15.186 1.544 3.709 1.00 90.88 142 TYR A CA 1
ATOM 1037 C C . TYR A 1 142 ? 13.677 1.697 3.613 1.00 90.88 142 TYR A C 1
ATOM 1039 O O . TYR A 1 142 ? 13.065 2.501 4.321 1.00 90.88 142 TYR A O 1
ATOM 1047 N N . GLY A 1 143 ? 13.074 0.853 2.780 1.00 94.94 143 GLY A N 1
ATOM 1048 C CA . GLY A 1 143 ? 11.642 0.615 2.759 1.00 94.94 143 GLY A CA 1
ATOM 1049 C C . GLY A 1 143 ? 11.183 -0.040 4.055 1.00 94.94 143 GLY A C 1
ATOM 1050 O O . GLY A 1 143 ? 11.835 -0.951 4.568 1.00 94.94 143 GLY A O 1
ATOM 1051 N N . GLN A 1 144 ? 10.063 0.422 4.604 1.00 96.31 144 GLN A N 1
ATOM 1052 C CA . GLN A 1 144 ? 9.548 -0.058 5.882 1.00 96.31 144 GLN A CA 1
ATOM 1053 C C . GLN A 1 144 ? 8.042 -0.291 5.816 1.00 96.31 144 GLN A C 1
ATOM 1055 O O . GLN A 1 144 ? 7.310 0.469 5.179 1.00 96.31 144 GLN A O 1
ATOM 1060 N N . LEU A 1 145 ? 7.582 -1.321 6.525 1.00 98.00 145 LEU A N 1
ATOM 1061 C CA . LEU A 1 145 ? 6.167 -1.549 6.804 1.00 98.00 145 LEU A CA 1
ATOM 1062 C C . LEU A 1 145 ? 5.936 -1.573 8.315 1.00 98.00 145 LEU A C 1
ATOM 1064 O O . LEU A 1 145 ? 6.711 -2.182 9.057 1.00 98.00 145 LEU A O 1
ATOM 1068 N N . VAL A 1 146 ? 4.848 -0.943 8.760 1.00 98.12 146 VAL A N 1
ATOM 1069 C CA . VAL A 1 146 ? 4.414 -0.956 10.165 1.00 98.12 146 VAL A CA 1
ATOM 1070 C C . VAL A 1 146 ? 2.964 -1.399 10.239 1.00 98.12 146 VAL A C 1
ATOM 1072 O O . VAL A 1 146 ? 2.080 -0.785 9.641 1.00 98.12 146 VAL A O 1
ATOM 1075 N N . ARG A 1 147 ? 2.708 -2.459 10.997 1.00 98.50 147 ARG A N 1
ATOM 1076 C CA . ARG A 1 147 ? 1.368 -2.979 11.253 1.00 98.50 147 ARG A CA 1
ATOM 1077 C C . ARG A 1 147 ? 0.869 -2.473 12.595 1.00 98.50 147 ARG A C 1
ATOM 1079 O O . ARG A 1 147 ? 1.552 -2.644 13.601 1.00 98.50 147 ARG A O 1
ATOM 1086 N N . LEU A 1 148 ? -0.328 -1.896 12.603 1.00 97.81 148 LEU A N 1
ATOM 1087 C CA . LEU A 1 148 ? -0.977 -1.333 13.787 1.00 97.81 148 LEU A CA 1
ATOM 1088 C C . LEU A 1 148 ? -2.296 -2.032 14.098 1.00 97.81 148 LEU A C 1
ATOM 1090 O O . LEU A 1 148 ? -3.056 -2.335 13.182 1.00 97.81 148 LEU A O 1
ATOM 1094 N N . ASP A 1 149 ? -2.639 -2.208 15.364 1.00 97.25 149 ASP A N 1
ATOM 1095 C CA . ASP A 1 149 ? -3.976 -2.668 15.733 1.00 97.25 149 ASP A CA 1
ATOM 1096 C C . ASP A 1 149 ? -5.049 -1.571 15.522 1.00 97.25 149 ASP A C 1
ATOM 1098 O O . ASP A 1 149 ? -4.774 -0.474 15.024 1.00 97.25 149 ASP A O 1
ATOM 1102 N N . ALA A 1 150 ? -6.302 -1.861 15.881 1.00 94.94 150 ALA A N 1
ATOM 1103 C CA . ALA A 1 150 ? -7.414 -0.916 15.736 1.00 94.94 150 ALA A CA 1
ATOM 1104 C C . ALA A 1 150 ? -7.288 0.346 16.622 1.00 94.94 150 ALA A C 1
ATOM 1106 O O . ALA A 1 150 ? -7.929 1.360 16.337 1.00 94.94 150 ALA A O 1
ATOM 1107 N N . ASN A 1 151 ? -6.460 0.298 17.670 1.00 94.25 151 ASN A N 1
ATOM 1108 C CA . ASN A 1 151 ? -6.180 1.414 18.576 1.00 94.25 151 ASN A CA 1
ATOM 1109 C C . ASN A 1 151 ? -4.938 2.220 18.151 1.00 94.25 151 ASN A C 1
ATOM 1111 O O . ASN A 1 151 ? -4.576 3.192 18.821 1.00 94.25 151 ASN A O 1
ATOM 1115 N N . GLY A 1 152 ? -4.284 1.824 17.053 1.00 94.00 152 GLY A N 1
ATOM 1116 C CA . GLY A 1 152 ? -3.055 2.439 16.564 1.00 94.00 152 GLY A CA 1
ATOM 1117 C C . GLY A 1 152 ? -1.791 1.954 17.282 1.00 94.00 152 GLY A C 1
ATOM 1118 O O . GLY A 1 152 ? -0.746 2.586 17.137 1.00 94.00 152 GLY A O 1
ATOM 1119 N N . ASP A 1 153 ? -1.859 0.867 18.056 1.00 95.56 153 ASP A N 1
ATOM 1120 C CA . ASP A 1 153 ? -0.691 0.292 18.725 1.00 95.56 153 ASP A CA 1
ATOM 1121 C C . ASP A 1 153 ? 0.113 -0.591 17.761 1.00 95.56 153 ASP A C 1
ATOM 1123 O O . ASP A 1 153 ? -0.443 -1.376 16.990 1.00 95.56 153 ASP A O 1
ATOM 1127 N N . VAL A 1 154 ? 1.445 -0.466 17.796 1.00 97.25 154 VAL A N 1
ATOM 1128 C CA . VAL A 1 154 ? 2.343 -1.204 16.895 1.00 97.25 154 VAL A CA 1
ATOM 1129 C C . VAL A 1 154 ? 2.304 -2.696 17.213 1.00 97.25 154 VAL A C 1
ATOM 1131 O O . VAL A 1 154 ? 2.712 -3.129 18.289 1.00 97.25 154 VAL A O 1
ATOM 1134 N N . MET A 1 155 ? 1.869 -3.489 16.238 1.00 97.81 155 MET A N 1
ATOM 1135 C CA . MET A 1 155 ? 1.908 -4.948 16.286 1.00 97.81 155 MET A CA 1
ATOM 1136 C C . MET A 1 155 ? 3.267 -5.471 15.826 1.00 97.81 155 MET A C 1
ATOM 1138 O O . MET A 1 155 ? 3.868 -6.319 16.482 1.00 97.81 155 MET A O 1
ATOM 1142 N N . TRP A 1 156 ? 3.756 -4.961 14.695 1.00 98.25 156 TRP A N 1
ATOM 1143 C CA . TRP A 1 156 ? 5.085 -5.269 14.183 1.00 98.25 156 TRP A CA 1
ATOM 1144 C C . TRP A 1 156 ? 5.608 -4.160 13.270 1.00 98.25 156 TRP A C 1
ATOM 1146 O O . TRP A 1 156 ? 4.849 -3.374 12.702 1.00 98.25 156 TRP A O 1
ATOM 1156 N N . HIS A 1 157 ? 6.929 -4.133 13.109 1.00 96.75 157 HIS A N 1
ATOM 1157 C CA . HIS A 1 157 ? 7.661 -3.272 12.183 1.00 96.75 157 HIS A CA 1
ATOM 1158 C C . HIS A 1 157 ? 8.734 -4.098 11.474 1.00 96.75 157 HIS A C 1
ATOM 1160 O O . HIS A 1 157 ? 9.352 -4.978 12.082 1.00 96.75 157 HIS A O 1
ATOM 1166 N N . LYS A 1 158 ? 8.907 -3.849 10.174 1.00 96.62 158 LYS A N 1
ATOM 1167 C CA . LYS A 1 158 ? 9.878 -4.535 9.322 1.00 96.62 158 LYS A CA 1
ATOM 1168 C C . LYS A 1 158 ? 10.568 -3.536 8.406 1.00 96.62 158 LYS A C 1
ATOM 1170 O O . LYS A 1 158 ? 9.920 -2.646 7.853 1.00 96.62 158 LYS A O 1
ATOM 1175 N N . THR A 1 159 ? 11.862 -3.756 8.223 1.00 95.00 159 THR A N 1
ATOM 1176 C CA . THR A 1 159 ? 12.730 -3.017 7.307 1.00 95.00 159 THR A CA 1
ATOM 1177 C C . THR A 1 159 ? 13.145 -3.947 6.173 1.00 95.00 159 THR A C 1
ATOM 1179 O O . THR A 1 159 ? 13.506 -5.096 6.427 1.00 95.00 159 THR A O 1
ATOM 1182 N N . TYR A 1 160 ? 13.098 -3.452 4.939 1.00 94.62 160 TYR A N 1
ATOM 1183 C CA . TYR A 1 160 ? 13.422 -4.201 3.729 1.00 94.62 160 TYR A CA 1
ATOM 1184 C C . TYR A 1 160 ? 14.634 -3.561 3.057 1.00 94.62 160 TYR A C 1
ATOM 1186 O O . TYR A 1 160 ? 14.524 -2.521 2.411 1.00 94.62 160 TYR A O 1
ATOM 1194 N N . GLU A 1 161 ? 15.797 -4.192 3.219 1.00 88.75 161 GLU A N 1
ATOM 1195 C CA . GLU A 1 161 ? 17.095 -3.659 2.772 1.00 88.75 161 GLU A CA 1
ATOM 1196 C C . GLU A 1 161 ? 17.227 -3.552 1.243 1.00 88.75 161 GLU A C 1
ATOM 1198 O O . GLU A 1 161 ? 18.091 -2.854 0.720 1.00 88.75 161 GLU A O 1
ATOM 1203 N N . THR A 1 162 ? 16.351 -4.238 0.511 1.00 88.50 162 THR A N 1
ATOM 1204 C CA . THR A 1 162 ? 16.281 -4.235 -0.955 1.00 88.50 162 THR A CA 1
ATOM 1205 C C . THR A 1 162 ? 15.365 -3.146 -1.517 1.00 88.50 162 THR A C 1
ATOM 1207 O O . THR A 1 162 ? 15.083 -3.142 -2.713 1.00 88.50 162 THR A O 1
ATOM 1210 N N . SER A 1 163 ? 14.911 -2.211 -0.680 1.00 91.69 163 SER A N 1
ATOM 1211 C CA . SER A 1 163 ? 14.075 -1.072 -1.055 1.00 91.69 163 SER A CA 1
ATOM 1212 C C . SER A 1 163 ? 14.585 0.196 -0.394 1.00 91.69 163 SER A C 1
ATOM 1214 O O . SER A 1 163 ? 14.947 0.156 0.774 1.00 91.69 163 SER A O 1
ATOM 1216 N N . SER A 1 164 ? 14.534 1.324 -1.102 1.00 92.38 164 SER A N 1
ATOM 1217 C CA . SER A 1 164 ? 14.869 2.638 -0.541 1.00 92.38 164 SER A CA 1
ATOM 1218 C C . SER A 1 164 ? 13.669 3.289 0.158 1.00 92.38 164 SER A C 1
ATOM 1220 O O . SER A 1 164 ? 13.817 3.932 1.196 1.00 92.38 164 SER A O 1
ATOM 1222 N N . ALA A 1 165 ? 12.459 3.104 -0.378 1.00 94.50 165 ALA A N 1
ATOM 1223 C CA . ALA A 1 165 ? 11.213 3.449 0.302 1.00 94.50 165 ALA A CA 1
ATOM 1224 C C . ALA A 1 165 ? 10.044 2.622 -0.234 1.00 94.50 165 ALA A C 1
ATOM 1226 O O . ALA A 1 165 ? 10.011 2.274 -1.418 1.00 94.50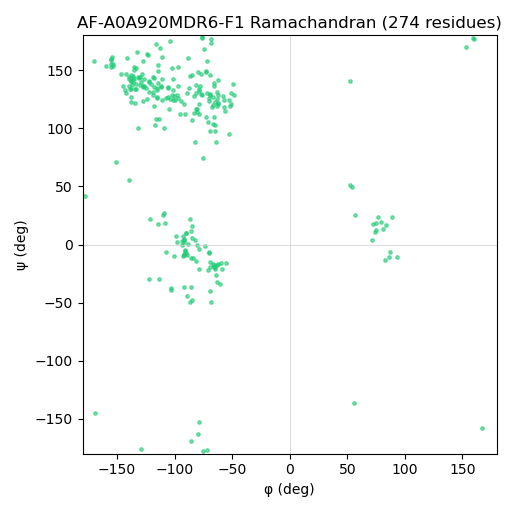 165 ALA A O 1
ATOM 1227 N N . ILE A 1 166 ? 9.035 2.408 0.612 1.00 97.69 166 ILE A N 1
ATOM 1228 C CA . ILE A 1 166 ? 7.743 1.853 0.209 1.00 97.69 166 ILE A CA 1
ATOM 1229 C C . ILE A 1 166 ? 6.714 2.981 0.240 1.00 97.69 166 ILE A C 1
ATOM 1231 O O . ILE A 1 166 ? 6.550 3.658 1.253 1.00 97.69 166 ILE A O 1
ATOM 1235 N N . TYR A 1 167 ? 6.009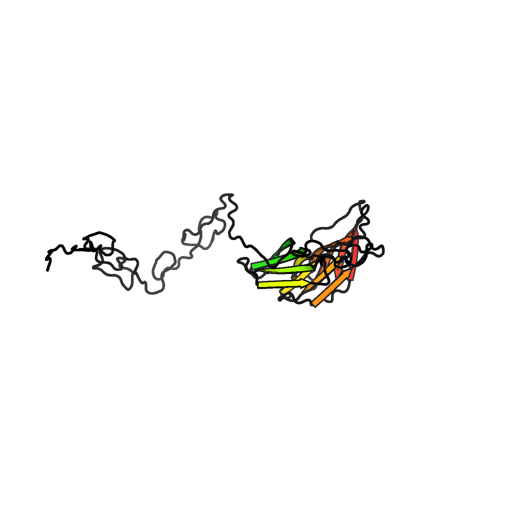 3.175 -0.873 1.00 97.44 167 TYR A N 1
ATOM 1236 C CA . TYR A 1 167 ? 4.994 4.218 -1.001 1.00 97.44 16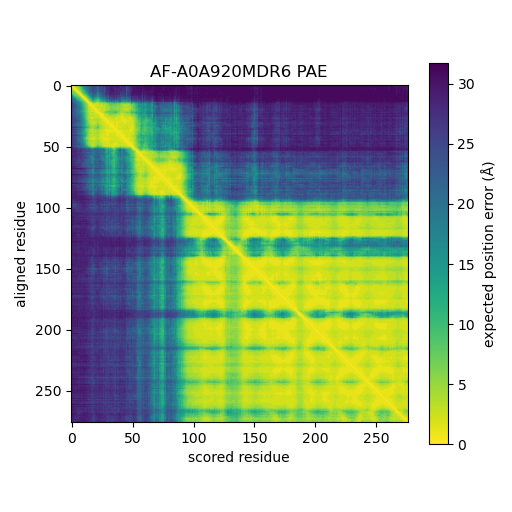7 TYR A CA 1
ATOM 1237 C C . TYR A 1 167 ? 3.602 3.727 -0.631 1.00 97.44 167 TYR A C 1
ATOM 1239 O O . TYR A 1 167 ? 2.833 4.463 -0.010 1.00 97.44 167 TYR A O 1
ATOM 1247 N N . ALA A 1 168 ? 3.282 2.477 -0.957 1.00 98.31 168 ALA A N 1
ATOM 1248 C CA . ALA A 1 168 ? 1.986 1.901 -0.646 1.00 98.31 168 ALA A CA 1
ATOM 1249 C C . ALA A 1 168 ? 2.073 0.416 -0.334 1.00 98.31 168 ALA A C 1
ATOM 1251 O O . ALA A 1 168 ? 2.872 -0.309 -0.920 1.00 98.31 168 ALA A O 1
ATOM 1252 N N . ALA A 1 169 ? 1.198 -0.027 0.565 1.00 98.56 169 ALA A N 1
ATOM 1253 C CA . ALA A 1 169 ? 0.979 -1.428 0.881 1.00 98.56 169 ALA A CA 1
ATOM 1254 C C . ALA A 1 169 ? -0.516 -1.703 1.036 1.00 98.56 169 ALA A C 1
ATOM 1256 O O . ALA A 1 169 ? -1.245 -0.883 1.599 1.00 98.56 169 ALA A O 1
ATOM 1257 N N . ARG A 1 170 ? -0.975 -2.855 0.547 1.00 98.62 170 ARG A N 1
ATOM 1258 C CA . ARG A 1 170 ? -2.356 -3.335 0.675 1.00 98.62 170 ARG A CA 1
ATOM 1259 C C . ARG A 1 170 ? -2.356 -4.761 1.203 1.00 98.62 170 ARG A C 1
ATOM 1261 O O . ARG A 1 170 ? -1.541 -5.580 0.784 1.00 98.62 170 ARG A O 1
ATOM 1268 N N . GLU A 1 171 ? -3.289 -5.049 2.102 1.00 98.75 171 GLU A N 1
ATOM 1269 C CA . GLU A 1 171 ? -3.553 -6.417 2.541 1.00 98.75 171 GLU A CA 1
ATOM 1270 C C . GLU A 1 171 ? -4.035 -7.265 1.356 1.00 98.75 171 GLU A C 1
ATOM 1272 O O . GLU A 1 171 ? -4.776 -6.803 0.482 1.00 98.75 171 GLU A O 1
ATOM 1277 N N . THR A 1 172 ? -3.588 -8.510 1.331 1.00 98.69 172 THR A N 1
ATOM 1278 C CA . THR A 1 172 ? -3.929 -9.514 0.327 1.00 98.69 172 THR A CA 1
ATOM 1279 C C . THR A 1 172 ? -4.794 -10.603 0.953 1.00 98.69 172 THR A C 1
ATOM 1281 O O . THR A 1 172 ? -4.856 -10.751 2.170 1.00 98.69 172 THR A O 1
ATOM 1284 N N . SER A 1 173 ? -5.500 -11.375 0.129 1.00 97.94 173 SER A N 1
ATOM 1285 C CA . SER A 1 173 ? -6.499 -12.349 0.584 1.00 97.94 173 SER A CA 1
ATOM 1286 C C . SER A 1 173 ? -5.947 -13.473 1.469 1.00 97.94 173 SER A C 1
ATOM 1288 O O . SER A 1 173 ? -6.728 -14.190 2.087 1.00 97.94 173 SER A O 1
ATOM 1290 N N . ASP A 1 174 ? -4.628 -13.675 1.476 1.00 97.88 174 ASP A N 1
ATOM 1291 C CA . ASP A 1 174 ? -3.934 -14.646 2.328 1.00 97.88 174 ASP A CA 1
ATOM 1292 C C . ASP A 1 174 ? -3.541 -14.073 3.708 1.00 97.88 174 ASP A C 1
A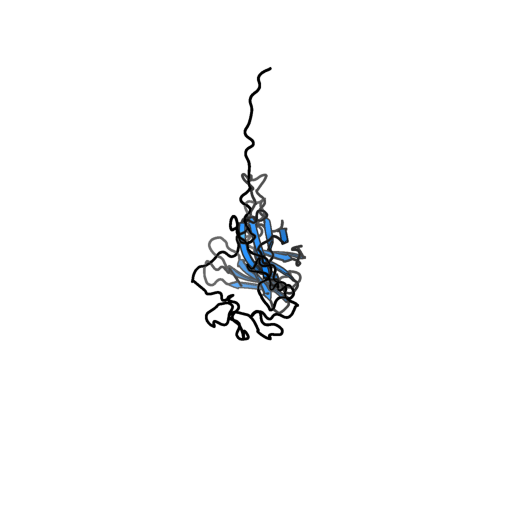TOM 1294 O O . ASP A 1 174 ? -2.975 -14.793 4.527 1.00 97.88 174 ASP A O 1
ATOM 1298 N N . GLY A 1 175 ? -3.868 -12.803 3.981 1.00 97.56 175 GLY A N 1
ATOM 1299 C CA . GLY A 1 175 ? -3.528 -12.083 5.210 1.00 97.56 175 GLY A CA 1
ATOM 1300 C C . GLY A 1 175 ? -2.160 -11.393 5.180 1.00 97.56 175 GLY A C 1
ATOM 1301 O O . GLY A 1 175 ? -1.836 -10.658 6.111 1.00 97.56 175 GLY A O 1
ATOM 1302 N N . GLY A 1 176 ? -1.359 -11.608 4.134 1.00 98.56 176 GLY A N 1
ATOM 1303 C CA . GLY A 1 176 ? -0.110 -10.895 3.887 1.00 98.56 176 GLY A CA 1
ATOM 1304 C C . GLY A 1 176 ? -0.309 -9.579 3.141 1.00 98.56 176 GLY A C 1
ATOM 1305 O O . GLY A 1 176 ? -1.439 -9.121 2.957 1.00 98.56 176 GLY A O 1
ATOM 1306 N N . PHE A 1 177 ? 0.781 -8.972 2.666 1.00 98.88 177 PHE A N 1
ATOM 1307 C CA . PHE A 1 177 ? 0.748 -7.636 2.061 1.00 98.88 177 PHE A CA 1
ATOM 1308 C C . PHE A 1 177 ? 1.457 -7.588 0.714 1.00 98.88 177 PHE A C 1
ATOM 1310 O O . PHE A 1 177 ? 2.556 -8.115 0.575 1.00 98.88 177 PHE A O 1
ATOM 1317 N N . ILE A 1 178 ? 0.853 -6.908 -0.263 1.00 98.81 178 ILE A N 1
ATOM 1318 C CA . ILE A 1 178 ? 1.524 -6.484 -1.494 1.00 98.81 178 ILE A CA 1
ATOM 1319 C C . ILE A 1 178 ? 1.867 -5.002 -1.371 1.00 98.81 178 ILE A C 1
ATOM 1321 O O . ILE A 1 178 ? 1.024 -4.197 -0.969 1.00 98.81 178 ILE A O 1
ATOM 1325 N N . ALA A 1 179 ? 3.094 -4.640 -1.714 1.00 98.69 179 ALA A N 1
ATOM 1326 C CA . ALA A 1 179 ? 3.600 -3.289 -1.581 1.00 98.69 179 ALA A CA 1
ATOM 1327 C C . ALA A 1 179 ? 4.376 -2.838 -2.821 1.00 98.69 179 ALA A C 1
ATOM 1329 O O . ALA A 1 179 ? 4.946 -3.652 -3.550 1.00 98.69 179 ALA A O 1
ATOM 1330 N N . ALA A 1 180 ? 4.379 -1.526 -3.047 1.00 98.38 180 ALA A N 1
ATOM 1331 C CA . ALA A 1 180 ? 5.093 -0.866 -4.129 1.00 98.38 180 ALA A CA 1
ATOM 1332 C C . ALA A 1 180 ? 5.913 0.308 -3.598 1.00 98.38 180 ALA A C 1
ATOM 1334 O O . ALA A 1 180 ? 5.493 1.038 -2.695 1.00 98.38 180 ALA A O 1
ATOM 1335 N N . GLY A 1 181 ? 7.078 0.495 -4.197 1.00 97.38 181 GLY A N 1
ATOM 1336 C CA . GLY A 1 181 ? 7.995 1.563 -3.863 1.00 97.38 181 GLY A CA 1
ATOM 1337 C C . GLY A 1 181 ? 9.097 1.670 -4.898 1.00 97.38 181 GLY A C 1
ATOM 1338 O O . GLY A 1 181 ? 8.889 1.424 -6.090 1.00 97.38 181 GLY A O 1
ATOM 1339 N N . TRP A 1 182 ? 10.290 2.007 -4.434 1.00 95.62 182 TRP A N 1
ATOM 1340 C CA . TRP A 1 182 ? 11.462 2.087 -5.291 1.00 95.62 182 TRP A CA 1
ATOM 1341 C C . TRP A 1 182 ? 12.711 1.565 -4.589 1.00 95.62 182 TRP A C 1
ATOM 1343 O O . TRP A 1 182 ? 12.769 1.455 -3.359 1.00 95.62 182 TRP A O 1
ATOM 1353 N N . TYR A 1 183 ? 13.695 1.225 -5.405 1.00 93.75 183 TYR A N 1
ATOM 1354 C CA . TYR A 1 183 ? 15.047 0.883 -5.003 1.00 93.75 183 TYR A CA 1
ATOM 1355 C C . TYR A 1 183 ? 16.021 1.755 -5.786 1.00 93.75 183 TYR A C 1
ATOM 1357 O O . TYR A 1 183 ? 15.868 1.924 -6.986 1.00 93.75 183 TYR A O 1
ATOM 1365 N N . GLU A 1 184 ? 17.037 2.287 -5.127 1.00 89.75 184 GLU A N 1
ATOM 1366 C CA . GLU A 1 184 ? 18.143 2.985 -5.777 1.00 89.75 184 GLU A CA 1
ATOM 1367 C C . GLU A 1 184 ? 19.434 2.566 -5.099 1.00 89.75 184 GLU A C 1
ATOM 1369 O O . GLU A 1 184 ? 19.541 2.533 -3.871 1.00 89.75 184 GLU A O 1
ATOM 1374 N N . CYS A 1 185 ? 20.434 2.242 -5.906 1.00 82.25 185 CYS A N 1
ATOM 1375 C CA . CYS A 1 185 ? 21.739 1.893 -5.386 1.00 82.25 185 CYS A CA 1
ATOM 1376 C C . CYS A 1 185 ? 22.528 3.146 -4.983 1.00 82.25 185 CYS A C 1
ATOM 1378 O O . CYS A 1 185 ? 22.643 4.110 -5.731 1.00 82.25 185 CYS A O 1
ATOM 1380 N N . LEU A 1 186 ? 23.139 3.107 -3.798 1.00 75.12 186 LEU A N 1
ATOM 1381 C CA . LEU A 1 186 ? 23.799 4.275 -3.194 1.00 75.12 186 LEU A CA 1
ATOM 1382 C C . LEU A 1 186 ? 25.282 4.424 -3.569 1.00 75.12 186 LEU A C 1
ATOM 1384 O O . LEU A 1 186 ? 25.923 5.413 -3.230 1.00 75.12 186 LEU A O 1
ATOM 1388 N N . ASN A 1 187 ? 25.861 3.435 -4.253 1.00 72.69 187 ASN A N 1
ATOM 1389 C CA . ASN A 1 187 ? 27.306 3.357 -4.495 1.00 72.69 187 ASN A CA 1
ATOM 1390 C C . ASN A 1 187 ? 27.742 3.864 -5.879 1.00 72.69 187 ASN A C 1
ATOM 1392 O O . ASN A 1 187 ? 28.904 3.685 -6.263 1.00 72.69 187 ASN A O 1
ATOM 1396 N N . ARG A 1 188 ? 26.822 4.460 -6.648 1.00 72.38 188 ARG A N 1
ATOM 1397 C CA . ARG A 1 188 ? 27.054 4.919 -8.021 1.00 72.38 188 ARG A CA 1
ATOM 1398 C C . ARG A 1 188 ? 26.289 6.205 -8.317 1.00 72.38 188 ARG A C 1
ATOM 1400 O O . ARG A 1 188 ? 25.117 6.318 -7.997 1.00 72.38 188 ARG A O 1
ATOM 1407 N N . MET A 1 189 ? 26.955 7.155 -8.976 1.00 71.44 189 MET A N 1
ATOM 1408 C CA . MET A 1 189 ? 26.360 8.438 -9.393 1.00 71.44 189 MET A CA 1
ATOM 1409 C C . MET A 1 189 ? 25.319 8.309 -10.514 1.00 71.44 189 MET A C 1
ATOM 1411 O O . MET A 1 189 ? 24.612 9.271 -10.787 1.00 71.44 189 MET A O 1
ATOM 1415 N N . ASP A 1 190 ? 25.278 7.169 -11.198 1.00 78.31 190 ASP A N 1
ATOM 1416 C CA . ASP A 1 190 ? 24.383 6.862 -12.310 1.00 78.31 190 ASP A CA 1
ATOM 1417 C C . ASP A 1 190 ? 23.301 5.843 -11.929 1.00 78.31 190 ASP A C 1
ATOM 1419 O O . ASP A 1 190 ? 22.714 5.230 -12.815 1.00 78.31 190 ASP A O 1
ATOM 1423 N N . CYS A 1 191 ? 23.036 5.644 -10.634 1.00 82.94 191 CYS A N 1
ATOM 1424 C CA . CYS A 1 191 ? 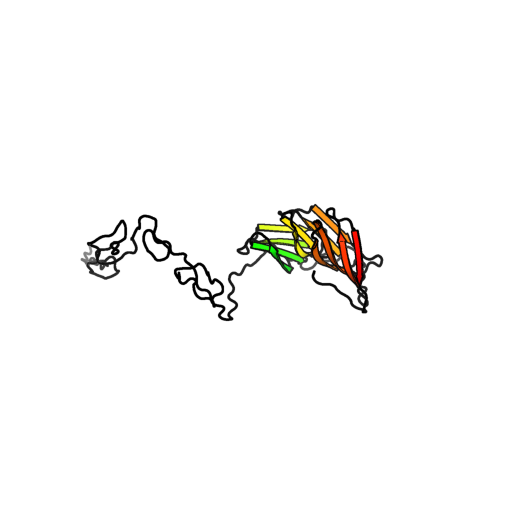21.865 4.885 -10.216 1.00 82.94 191 CYS A CA 1
ATOM 1425 C C . CYS A 1 191 ? 20.636 5.782 -10.241 1.00 82.94 191 CYS A C 1
ATOM 1427 O O . CYS A 1 191 ? 20.677 6.886 -9.707 1.00 82.94 191 CYS A O 1
ATOM 1429 N N . TYR A 1 192 ? 19.573 5.297 -10.868 1.00 90.25 192 TYR A N 1
ATOM 1430 C CA . TYR A 1 192 ? 18.265 5.923 -10.811 1.00 90.25 192 TYR A CA 1
ATOM 1431 C C . TYR A 1 192 ? 17.309 4.982 -10.071 1.00 90.25 192 TYR A C 1
ATOM 1433 O O . TYR A 1 192 ? 17.552 3.774 -10.035 1.00 90.25 192 TYR A O 1
ATOM 1441 N N . PRO A 1 193 ? 16.244 5.514 -9.454 1.00 92.62 193 PRO A N 1
ATOM 1442 C CA . PRO A 1 193 ? 15.198 4.719 -8.841 1.00 92.62 193 PRO A CA 1
ATOM 1443 C C . PRO A 1 193 ? 14.628 3.692 -9.816 1.00 92.62 193 PRO A C 1
ATOM 1445 O O . PRO A 1 193 ? 14.122 4.067 -10.868 1.00 92.62 193 PRO A O 1
ATOM 1448 N N . ASP A 1 194 ? 14.656 2.429 -9.418 1.00 95.25 194 ASP A N 1
ATOM 1449 C CA . ASP A 1 194 ? 13.977 1.319 -10.068 1.00 95.25 194 ASP A CA 1
ATOM 1450 C C . ASP A 1 194 ? 12.704 0.948 -9.300 1.00 95.25 194 ASP A C 1
ATOM 1452 O O . ASP A 1 194 ? 12.612 1.109 -8.076 1.00 95.25 194 ASP A O 1
ATOM 1456 N N . MET A 1 195 ? 11.712 0.396 -10.000 1.00 96.25 195 MET A N 1
ATOM 1457 C CA . MET A 1 195 ? 10.425 0.063 -9.402 1.00 96.25 195 MET A CA 1
ATOM 1458 C C . MET A 1 195 ? 10.606 -1.117 -8.459 1.00 96.25 195 MET A C 1
ATOM 1460 O O . MET A 1 195 ? 11.035 -2.185 -8.884 1.00 96.25 195 MET A O 1
ATOM 1464 N N . PHE A 1 196 ? 10.223 -0.956 -7.197 1.00 97.69 196 PHE A N 1
ATOM 1465 C CA . PHE A 1 196 ? 10.285 -2.026 -6.210 1.00 97.69 196 PHE A CA 1
ATOM 1466 C C . PHE A 1 196 ? 8.889 -2.573 -5.915 1.00 97.69 196 PHE A C 1
ATOM 1468 O O . PHE A 1 196 ? 7.938 -1.812 -5.719 1.00 97.69 196 PHE A O 1
ATOM 1475 N N . ILE A 1 197 ? 8.777 -3.898 -5.873 1.00 98.50 197 ILE A N 1
ATOM 1476 C CA . ILE A 1 197 ? 7.567 -4.640 -5.529 1.00 98.50 197 ILE A CA 1
ATOM 1477 C C . ILE A 1 197 ? 7.919 -5.636 -4.430 1.00 98.50 197 ILE A C 1
ATOM 1479 O O . ILE A 1 197 ? 8.924 -6.339 -4.527 1.00 98.50 197 ILE A O 1
ATOM 1483 N N . LEU A 1 198 ? 7.065 -5.739 -3.420 1.00 98.75 198 LEU A N 1
ATOM 1484 C CA . LEU A 1 198 ? 7.251 -6.635 -2.284 1.00 98.75 198 LEU A CA 1
ATOM 1485 C C . LEU A 1 198 ? 5.960 -7.382 -1.979 1.00 98.75 198 LEU A C 1
ATOM 1487 O O . LEU A 1 198 ? 4.905 -6.761 -1.867 1.00 98.75 198 LEU A O 1
ATOM 1491 N N . LYS A 1 199 ? 6.067 -8.693 -1.771 1.00 98.75 199 LYS A N 1
ATOM 1492 C CA . LYS A 1 199 ? 5.031 -9.519 -1.156 1.00 98.75 199 LYS A CA 1
ATOM 1493 C C . LYS A 1 199 ? 5.534 -10.073 0.171 1.00 98.75 199 LYS A C 1
ATOM 1495 O O . LYS A 1 199 ? 6.648 -10.593 0.259 1.00 98.75 199 LYS A O 1
ATOM 1500 N N . THR A 1 200 ? 4.689 -9.987 1.190 1.00 98.81 200 THR A N 1
ATOM 1501 C CA . THR A 1 200 ? 4.963 -10.500 2.533 1.00 98.81 200 THR A CA 1
ATOM 1502 C C . THR A 1 200 ? 3.886 -11.472 2.989 1.00 98.81 200 THR A C 1
ATOM 1504 O O . THR A 1 200 ? 2.763 -11.456 2.473 1.00 98.81 200 THR A O 1
ATOM 1507 N N . ASP A 1 201 ? 4.203 -12.241 4.026 1.00 98.75 201 ASP A N 1
ATOM 1508 C CA . ASP A 1 201 ? 3.209 -12.913 4.861 1.00 98.75 201 ASP A CA 1
ATOM 1509 C C . ASP A 1 201 ? 2.516 -11.919 5.825 1.00 98.75 201 ASP A C 1
ATOM 1511 O O . ASP A 1 201 ? 2.766 -10.706 5.795 1.00 98.75 201 ASP A O 1
ATOM 1515 N N . SER A 1 202 ? 1.620 -12.422 6.682 1.00 98.06 202 SER A N 1
ATOM 1516 C CA . SER A 1 202 ? 0.863 -11.622 7.661 1.00 98.06 202 SER A CA 1
ATOM 1517 C C . SER A 1 202 ? 1.708 -11.044 8.804 1.00 98.06 202 SER A C 1
ATOM 1519 O O . SER A 1 202 ? 1.288 -10.106 9.485 1.00 98.06 202 SER A O 1
ATOM 1521 N N . GLU A 1 203 ? 2.893 -11.607 9.037 1.00 98.50 203 GLU A N 1
ATOM 1522 C CA . GLU A 1 203 ? 3.861 -11.145 10.038 1.00 98.50 203 GLU A CA 1
ATOM 1523 C C . GLU A 1 203 ? 4.872 -10.149 9.439 1.00 98.50 203 GLU A C 1
ATOM 1525 O O . GLU A 1 203 ? 5.787 -9.692 10.130 1.00 98.50 203 GLU A O 1
ATOM 1530 N N . GLY A 1 204 ? 4.715 -9.812 8.153 1.00 98.38 204 GLY A N 1
ATOM 1531 C CA . GLY A 1 204 ? 5.608 -8.924 7.421 1.00 98.38 204 GLY A CA 1
ATOM 1532 C C . GLY A 1 204 ? 6.942 -9.578 7.051 1.00 98.38 204 GLY A C 1
ATOM 1533 O O . GLY A 1 204 ? 7.914 -8.877 6.789 1.00 98.38 204 GLY A O 1
ATOM 1534 N N . ASN A 1 205 ? 7.052 -10.907 7.060 1.00 98.56 205 ASN A N 1
ATOM 1535 C CA . ASN A 1 205 ? 8.242 -11.557 6.516 1.00 98.56 205 ASN A CA 1
ATOM 1536 C C . ASN A 1 205 ? 8.148 -11.575 4.987 1.00 98.56 205 ASN A C 1
ATOM 1538 O O . ASN A 1 205 ? 7.088 -11.857 4.426 1.00 98.56 205 ASN A O 1
ATOM 1542 N N . GLU A 1 206 ? 9.256 -11.264 4.311 1.00 98.38 206 GLU A N 1
ATOM 1543 C CA . GLU A 1 206 ? 9.314 -11.273 2.849 1.00 98.38 206 GLU A CA 1
ATOM 1544 C C . GLU A 1 206 ? 9.083 -12.689 2.304 1.00 98.38 206 GLU A C 1
ATOM 1546 O O . GLU A 1 206 ? 9.803 -13.629 2.646 1.00 98.38 206 GLU A O 1
ATOM 1551 N N . GLU A 1 207 ? 8.098 -12.820 1.416 1.00 98.38 207 GLU A N 1
ATOM 1552 C CA . GLU A 1 207 ? 7.911 -14.017 0.595 1.00 98.38 207 GLU A CA 1
ATOM 1553 C C . GLU A 1 207 ? 8.694 -13.883 -0.710 1.00 98.38 207 GLU A C 1
ATOM 1555 O O . GLU A 1 207 ? 9.381 -14.814 -1.137 1.00 98.38 207 GLU A O 1
ATOM 1560 N N . TRP A 1 208 ? 8.604 -12.707 -1.335 1.00 98.44 208 TRP A N 1
ATOM 1561 C CA . TRP A 1 208 ? 9.438 -12.322 -2.463 1.00 98.44 208 TRP A CA 1
ATOM 1562 C C . TRP A 1 208 ? 9.463 -10.804 -2.644 1.00 98.44 208 TRP A C 1
ATOM 1564 O O . TRP A 1 208 ? 8.495 -10.101 -2.352 1.00 98.44 208 TRP A O 1
ATOM 1574 N N . SER A 1 209 ? 10.546 -10.315 -3.238 1.00 98.25 209 SER A N 1
ATOM 1575 C CA . SER A 1 209 ? 10.656 -8.957 -3.762 1.00 98.25 209 SER A CA 1
ATOM 1576 C C . SER A 1 209 ? 11.112 -8.954 -5.225 1.00 98.25 209 SER A C 1
ATOM 1578 O O . SER A 1 209 ? 11.657 -9.941 -5.741 1.00 98.25 209 SER A O 1
ATOM 1580 N N . ARG A 1 210 ? 10.827 -7.862 -5.937 1.00 97.25 210 ARG A N 1
ATOM 1581 C CA . ARG A 1 210 ? 11.265 -7.615 -7.315 1.00 97.25 210 ARG A CA 1
ATOM 1582 C C . ARG A 1 210 ? 11.680 -6.166 -7.486 1.00 97.25 210 ARG A C 1
ATOM 1584 O O . ARG A 1 210 ? 11.021 -5.264 -6.980 1.00 97.25 210 ARG A O 1
ATOM 1591 N N . VAL A 1 211 ? 12.732 -5.986 -8.272 1.00 95.62 211 VAL A N 1
ATOM 1592 C CA . VAL A 1 211 ? 13.126 -4.702 -8.839 1.00 95.62 211 VAL A CA 1
ATOM 1593 C C . VAL A 1 211 ? 12.885 -4.792 -10.343 1.00 95.62 211 VAL A C 1
ATOM 1595 O O . VAL A 1 211 ? 13.359 -5.735 -10.981 1.00 95.62 211 VAL A O 1
ATOM 1598 N N . ASP A 1 212 ? 12.102 -3.869 -10.890 1.00 95.06 212 ASP A N 1
ATOM 1599 C CA . ASP A 1 212 ? 11.789 -3.788 -12.316 1.00 95.06 212 ASP A CA 1
ATOM 1600 C C . ASP A 1 212 ? 12.204 -2.421 -12.862 1.00 95.06 212 ASP A C 1
ATOM 1602 O O . ASP A 1 212 ? 11.875 -1.384 -12.288 1.00 95.06 212 ASP A O 1
ATOM 1606 N N . ALA A 1 213 ? 12.924 -2.433 -13.978 1.00 94.56 213 ALA A N 1
ATOM 1607 C CA . ALA A 1 213 ? 13.664 -1.279 -14.470 1.00 94.56 213 ALA A CA 1
ATOM 1608 C C . ALA A 1 213 ? 13.510 -1.116 -15.982 1.00 94.56 213 ALA A C 1
ATOM 1610 O O . ALA A 1 213 ? 13.446 -2.086 -16.751 1.00 94.56 213 ALA A O 1
ATOM 1611 N N . SER A 1 214 ? 13.484 0.132 -16.430 1.00 93.62 214 SER A N 1
ATOM 1612 C CA . SER A 1 214 ? 13.555 0.485 -17.838 1.00 93.62 214 SER A CA 1
ATOM 1613 C C . SER A 1 214 ? 14.968 0.264 -18.392 1.00 93.62 214 SER A C 1
ATOM 1615 O O . SER A 1 214 ? 15.978 0.401 -17.710 1.00 93.62 214 SER A O 1
ATOM 1617 N N . ALA A 1 215 ? 15.062 -0.082 -19.679 1.00 90.88 215 ALA A N 1
ATOM 1618 C CA . ALA A 1 215 ? 16.347 -0.411 -20.306 1.00 90.88 215 ALA A CA 1
ATOM 1619 C C . ALA A 1 215 ? 17.331 0.772 -20.376 1.00 90.88 215 ALA A C 1
ATOM 1621 O O . ALA A 1 215 ? 18.531 0.551 -20.531 1.00 90.88 215 ALA A O 1
ATOM 1622 N N . ASP A 1 216 ? 16.821 2.002 -20.290 1.00 87.88 216 ASP A N 1
ATOM 1623 C CA . ASP A 1 216 ? 17.607 3.228 -20.415 1.00 87.88 216 ASP A CA 1
ATOM 1624 C C . ASP A 1 216 ? 18.124 3.743 -19.057 1.00 87.88 216 ASP A C 1
ATOM 1626 O O . ASP A 1 216 ? 18.759 4.795 -19.036 1.00 87.88 216 ASP A O 1
ATOM 1630 N N . ASN A 1 217 ? 17.902 3.003 -17.954 1.00 87.31 217 ASN A N 1
ATOM 1631 C CA . ASN A 1 217 ? 18.346 3.371 -16.601 1.00 87.31 217 ASN A CA 1
ATOM 1632 C C . ASN A 1 217 ? 17.855 4.776 -16.212 1.00 87.31 217 ASN A C 1
ATOM 1634 O O . ASN A 1 217 ? 18.632 5.647 -15.832 1.00 87.31 217 ASN A O 1
ATOM 1638 N N . ASN A 1 218 ? 16.560 4.998 -16.417 1.00 92.81 218 ASN A N 1
ATOM 1639 C CA . ASN A 1 218 ? 15.840 6.215 -16.059 1.00 92.81 218 ASN A CA 1
ATOM 1640 C C . ASN A 1 218 ? 15.007 5.957 -14.802 1.00 92.81 218 ASN A C 1
ATOM 1642 O O . ASN A 1 218 ? 14.931 4.826 -14.339 1.00 92.81 218 ASN A O 1
ATOM 1646 N N . ASN A 1 219 ? 14.345 6.981 -14.263 1.00 93.75 219 ASN A N 1
ATOM 1647 C CA . ASN A 1 219 ? 13.566 6.774 -13.051 1.00 93.75 219 ASN A CA 1
ATOM 1648 C C . ASN A 1 219 ? 12.289 5.952 -13.322 1.00 93.75 219 ASN A C 1
ATOM 1650 O O . ASN A 1 219 ? 11.474 6.273 -14.197 1.00 93.75 219 ASN A O 1
ATOM 1654 N N . ASP A 1 220 ? 12.094 4.928 -12.504 1.00 95.75 220 ASP A N 1
ATOM 1655 C CA . ASP A 1 220 ? 10.981 3.996 -12.489 1.00 95.75 220 ASP A CA 1
ATOM 1656 C C . ASP A 1 220 ? 10.483 3.870 -11.037 1.00 95.75 220 ASP A C 1
ATOM 1658 O O . ASP A 1 220 ? 11.062 3.171 -10.218 1.00 95.75 220 ASP A O 1
ATOM 1662 N N . TRP A 1 221 ? 9.393 4.547 -10.668 1.00 95.44 221 TRP A N 1
ATOM 1663 C CA . TRP A 1 221 ? 8.856 4.477 -9.296 1.00 95.44 221 TRP A CA 1
ATOM 1664 C C . TRP A 1 221 ? 7.598 3.625 -9.238 1.00 95.44 221 TRP A C 1
ATOM 1666 O O . TRP A 1 221 ? 6.634 3.930 -9.940 1.00 95.44 221 TRP A O 1
ATOM 1676 N N . GLY A 1 222 ? 7.551 2.623 -8.358 1.00 97.31 222 GLY A N 1
ATOM 1677 C CA . GLY A 1 222 ? 6.316 1.922 -7.999 1.00 97.31 222 GLY A CA 1
ATOM 1678 C C . GLY A 1 222 ? 5.506 2.754 -7.017 1.00 97.31 222 GLY A C 1
ATOM 1679 O O . GLY A 1 222 ? 6.005 3.092 -5.952 1.00 97.31 222 GLY A O 1
ATOM 1680 N N . ARG A 1 223 ? 4.269 3.111 -7.366 1.00 97.44 223 ARG A N 1
ATOM 1681 C CA . ARG A 1 223 ? 3.426 4.022 -6.572 1.00 97.44 223 ARG A CA 1
ATOM 1682 C C . ARG A 1 223 ? 2.346 3.307 -5.781 1.00 97.44 223 ARG A C 1
ATOM 1684 O O . ARG A 1 223 ? 2.098 3.678 -4.641 1.00 97.44 223 ARG A O 1
ATOM 1691 N N . ASP A 1 224 ? 1.737 2.285 -6.371 1.00 98.44 224 ASP A N 1
ATOM 1692 C CA . ASP A 1 224 ? 0.706 1.504 -5.701 1.00 98.44 224 ASP A CA 1
ATOM 1693 C C . ASP A 1 224 ? 0.613 0.080 -6.247 1.00 98.44 224 ASP A C 1
ATOM 1695 O O . ASP A 1 224 ? 0.996 -0.189 -7.390 1.00 98.44 224 ASP A O 1
ATOM 1699 N N . ALA A 1 225 ? 0.108 -0.831 -5.418 1.00 98.44 225 ALA A N 1
ATOM 1700 C CA . ALA A 1 225 ? -0.079 -2.233 -5.753 1.00 98.44 225 ALA A CA 1
ATOM 1701 C C . ALA A 1 225 ? -1.399 -2.769 -5.199 1.00 98.44 225 ALA A C 1
ATOM 1703 O O . ALA A 1 225 ? -1.808 -2.426 -4.093 1.00 98.44 225 ALA A O 1
ATOM 1704 N N . ILE A 1 226 ? -2.043 -3.665 -5.946 1.00 98.56 226 ILE A N 1
ATOM 1705 C CA . ILE A 1 226 ? -3.278 -4.337 -5.535 1.00 98.56 226 ILE A CA 1
ATOM 1706 C C . ILE A 1 226 ? -3.294 -5.794 -6.000 1.00 98.56 226 ILE A C 1
ATOM 1708 O O . ILE A 1 226 ? -2.797 -6.129 -7.077 1.00 98.56 226 ILE A O 1
ATOM 1712 N N . GLN A 1 227 ? -3.912 -6.669 -5.207 1.00 98.62 227 GLN A N 1
ATOM 1713 C CA . GLN A 1 227 ? -4.224 -8.027 -5.636 1.00 98.62 227 GLN A CA 1
ATOM 1714 C C . GLN A 1 227 ? -5.472 -8.045 -6.530 1.00 98.62 227 GLN A C 1
ATOM 1716 O O . GLN A 1 227 ? -6.507 -7.460 -6.208 1.00 98.62 227 GLN A O 1
ATOM 1721 N N . THR A 1 228 ? -5.396 -8.734 -7.662 1.00 98.25 228 THR A N 1
ATOM 1722 C CA . THR A 1 228 ? -6.526 -8.946 -8.566 1.00 98.25 228 THR A CA 1
ATOM 1723 C C . THR A 1 228 ? -7.321 -10.197 -8.192 1.00 98.25 228 THR A C 1
ATOM 1725 O O . THR A 1 228 ? -6.830 -11.091 -7.513 1.00 98.25 228 THR A O 1
ATOM 1728 N N . GLN A 1 229 ? -8.569 -10.295 -8.666 1.00 97.25 229 GLN A N 1
ATOM 1729 C CA . GLN A 1 229 ? -9.484 -11.407 -8.339 1.00 97.25 229 GLN A CA 1
ATOM 1730 C C . GLN A 1 229 ? -8.958 -12.802 -8.719 1.00 97.25 229 GLN A C 1
ATOM 1732 O O . GLN A 1 229 ? -9.424 -13.801 -8.185 1.00 97.25 229 GLN A O 1
ATOM 1737 N N . ASP A 1 230 ? -8.007 -12.883 -9.649 1.00 97.75 230 ASP A N 1
ATOM 1738 C CA . ASP A 1 230 ? -7.324 -14.121 -10.030 1.00 97.75 230 ASP A CA 1
ATOM 1739 C C . ASP A 1 230 ? -6.112 -14.452 -9.135 1.00 97.75 230 ASP A C 1
ATOM 1741 O O . ASP A 1 230 ? -5.328 -15.328 -9.484 1.00 97.75 230 ASP A O 1
ATOM 1745 N N . GLY A 1 231 ? -5.942 -13.755 -8.006 1.00 97.50 231 GLY A N 1
ATOM 1746 C CA . GLY A 1 231 ? -4.882 -13.970 -7.013 1.00 97.50 231 GLY A CA 1
ATOM 1747 C C . GLY A 1 231 ? -3.544 -13.300 -7.340 1.00 97.50 231 GLY A C 1
ATOM 1748 O O . GLY A 1 231 ? -2.696 -13.187 -6.461 1.00 97.50 231 GLY A O 1
ATOM 1749 N N . ASN A 1 232 ? -3.381 -12.832 -8.578 1.00 98.62 232 ASN A N 1
ATOM 1750 C CA . ASN A 1 232 ? -2.198 -12.135 -9.082 1.00 98.62 232 ASN A CA 1
ATOM 1751 C C . ASN A 1 232 ? -2.130 -10.683 -8.583 1.00 98.62 232 ASN A C 1
ATOM 1753 O O . ASN A 1 232 ? -3.050 -10.196 -7.929 1.00 98.62 232 ASN A O 1
ATOM 1757 N N . PHE A 1 233 ? -1.071 -9.961 -8.941 1.00 98.75 233 PHE A N 1
ATOM 1758 C CA . PHE A 1 233 ? -0.843 -8.596 -8.466 1.00 98.75 233 PHE A CA 1
ATOM 1759 C C . PHE A 1 233 ? -0.722 -7.617 -9.620 1.00 98.75 233 PHE A C 1
ATOM 1761 O O . PHE A 1 233 ? -0.107 -7.926 -10.638 1.00 98.75 233 PHE A O 1
ATOM 1768 N N . VAL A 1 234 ? -1.294 -6.428 -9.466 1.00 98.62 234 VAL A N 1
ATOM 1769 C CA . VAL A 1 234 ? -1.100 -5.305 -10.381 1.00 98.62 234 VAL A CA 1
ATOM 1770 C C . VAL A 1 234 ? -0.386 -4.191 -9.640 1.00 98.62 234 VAL A C 1
ATOM 1772 O O . VAL A 1 234 ? -0.775 -3.845 -8.530 1.00 98.62 234 VAL A O 1
ATOM 1775 N N . VAL A 1 235 ? 0.639 -3.636 -10.276 1.00 98.56 235 VAL A N 1
ATOM 1776 C CA . VAL A 1 235 ? 1.439 -2.520 -9.772 1.00 98.56 235 VAL A CA 1
ATOM 1777 C C . VAL A 1 235 ? 1.368 -1.380 -10.772 1.00 98.56 235 VAL A C 1
ATOM 1779 O O . VAL A 1 235 ? 1.391 -1.600 -11.990 1.00 98.56 235 VAL A O 1
ATOM 1782 N N . THR A 1 236 ? 1.270 -0.160 -10.260 1.00 98.19 236 THR A N 1
ATOM 1783 C CA . THR A 1 236 ? 1.304 1.054 -11.066 1.00 98.19 236 THR A CA 1
ATOM 1784 C C . THR A 1 236 ? 2.408 1.990 -10.623 1.00 98.19 236 THR A C 1
ATOM 1786 O O . THR A 1 236 ? 2.952 1.866 -9.526 1.00 98.19 236 THR A O 1
ATOM 1789 N N . GLY A 1 237 ? 2.745 2.930 -11.495 1.00 97.12 237 GLY A N 1
ATOM 1790 C CA . GLY A 1 237 ? 3.794 3.884 -11.221 1.00 97.12 237 GLY A CA 1
ATOM 1791 C C . GLY A 1 237 ? 4.231 4.646 -12.454 1.00 97.12 237 GLY A C 1
ATOM 1792 O O . GLY A 1 237 ? 3.516 4.720 -13.460 1.00 97.12 237 GLY A O 1
ATOM 1793 N N . THR A 1 238 ? 5.439 5.175 -12.377 1.00 96.12 238 THR A N 1
AT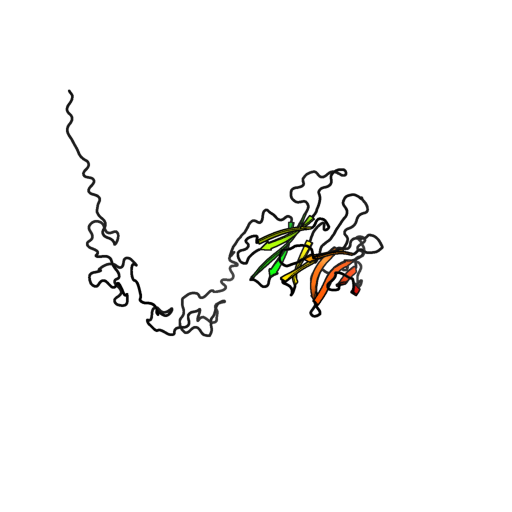OM 1794 C CA . THR A 1 238 ? 6.108 5.826 -13.500 1.00 96.12 238 THR A CA 1
ATOM 1795 C C . THR A 1 238 ? 7.054 4.839 -14.174 1.00 96.12 238 THR A C 1
ATOM 1797 O O . THR A 1 238 ? 7.533 3.894 -13.547 1.00 96.12 238 THR A O 1
ATOM 1800 N N . TRP A 1 239 ? 7.298 5.036 -15.466 1.00 96.44 239 TRP A N 1
ATOM 1801 C CA . TRP A 1 239 ? 8.278 4.272 -16.216 1.00 96.44 239 TRP A CA 1
ATOM 1802 C C . TRP A 1 239 ? 9.081 5.118 -17.193 1.00 96.44 239 TRP A C 1
ATOM 1804 O O . TRP A 1 239 ? 8.510 5.880 -17.982 1.00 96.44 239 TRP A O 1
ATOM 1814 N N . ASN A 1 240 ? 10.387 4.876 -17.216 1.00 94.94 240 ASN A N 1
ATOM 1815 C CA . ASN A 1 240 ? 11.375 5.485 -18.083 1.00 94.94 240 ASN A CA 1
ATOM 1816 C C . ASN A 1 240 ? 11.304 7.016 -18.052 1.00 94.94 240 ASN A C 1
ATOM 1818 O O . ASN A 1 240 ? 11.175 7.638 -19.111 1.00 94.94 240 ASN A O 1
ATOM 1822 N N . ASP A 1 241 ? 11.317 7.590 -16.850 1.00 94.50 241 ASP A N 1
ATOM 1823 C CA . ASP A 1 241 ? 11.326 9.035 -16.645 1.00 94.50 241 ASP A CA 1
ATOM 1824 C C . ASP A 1 241 ? 12.751 9.597 -16.713 1.00 94.50 241 ASP A C 1
ATOM 1826 O O . ASP A 1 241 ? 13.553 9.408 -15.796 1.00 94.50 241 ASP A O 1
ATOM 1830 N N . ASP A 1 242 ? 13.059 10.292 -17.808 1.00 92.44 242 ASP A N 1
ATOM 1831 C CA . ASP A 1 242 ? 14.353 10.948 -18.051 1.00 92.44 242 ASP A CA 1
ATOM 1832 C C . ASP A 1 242 ? 14.413 12.406 -17.535 1.00 92.44 242 ASP A C 1
ATOM 1834 O O . ASP A 1 242 ? 15.341 13.160 -17.848 1.00 92.44 242 ASP A O 1
ATOM 1838 N N . GLY A 1 243 ? 13.400 12.830 -16.771 1.00 90.69 243 GLY A N 1
ATOM 1839 C CA . GLY A 1 243 ? 13.199 14.193 -16.278 1.00 90.69 243 GLY A CA 1
ATOM 1840 C C . GLY A 1 243 ? 12.457 15.116 -17.252 1.00 90.69 243 GLY A C 1
ATOM 1841 O O . GLY A 1 243 ? 12.047 16.214 -16.868 1.00 90.69 243 GLY A O 1
ATOM 1842 N N . TRP A 1 244 ? 12.258 14.699 -18.505 1.00 90.81 244 TRP A N 1
ATOM 1843 C CA . TRP A 1 244 ? 11.528 15.452 -19.534 1.00 90.81 244 TRP A CA 1
ATOM 1844 C C . TRP A 1 244 ? 10.338 14.679 -20.096 1.00 90.81 244 TRP A C 1
ATOM 1846 O O . TRP A 1 244 ? 9.357 15.286 -20.547 1.00 90.81 244 TRP A O 1
ATOM 1856 N N . ASN A 1 245 ? 10.438 13.354 -20.111 1.00 92.56 245 ASN A N 1
ATOM 1857 C CA . ASN A 1 245 ? 9.443 12.442 -20.628 1.00 92.56 245 ASN A CA 1
ATOM 1858 C C . ASN A 1 245 ? 9.278 11.243 -19.696 1.00 92.56 245 ASN A C 1
ATOM 1860 O O . ASN A 1 245 ? 10.247 10.549 -19.417 1.00 92.56 245 ASN A O 1
ATOM 1864 N N . SER A 1 246 ? 8.042 10.969 -19.287 1.00 94.31 246 SER A N 1
ATOM 1865 C CA . SER A 1 246 ? 7.687 9.860 -18.411 1.00 94.31 246 SER A CA 1
ATOM 1866 C C . SER A 1 246 ? 6.452 9.120 -18.917 1.00 94.31 246 SER A C 1
ATOM 1868 O O . SER A 1 246 ? 5.577 9.685 -19.589 1.00 94.31 246 SER A O 1
ATOM 1870 N N . LYS A 1 247 ? 6.380 7.819 -18.626 1.00 95.88 247 LYS A N 1
ATOM 1871 C CA . LYS A 1 247 ? 5.260 6.950 -19.007 1.00 95.88 247 LYS A CA 1
ATOM 1872 C C . LYS A 1 247 ? 4.510 6.521 -17.753 1.00 95.88 247 LYS A C 1
ATOM 1874 O O . LYS A 1 247 ? 5.123 6.077 -16.790 1.00 95.88 247 LYS A O 1
ATOM 1879 N N . ALA A 1 248 ? 3.182 6.545 -17.800 1.00 96.69 248 ALA A N 1
ATOM 1880 C CA . ALA A 1 248 ? 2.376 5.920 -16.762 1.00 96.69 248 ALA A CA 1
ATOM 1881 C C . ALA A 1 248 ? 2.391 4.413 -17.010 1.00 96.69 248 ALA A C 1
ATOM 1883 O O . ALA A 1 248 ? 2.136 3.962 -18.133 1.00 96.69 248 ALA A O 1
ATOM 1884 N N . ALA A 1 249 ? 2.704 3.638 -15.984 1.00 97.12 249 ALA A N 1
ATOM 1885 C CA . ALA A 1 249 ? 2.953 2.221 -16.134 1.00 97.12 249 ALA A CA 1
ATOM 1886 C C . ALA A 1 249 ? 1.957 1.379 -15.353 1.00 97.12 249 ALA A C 1
ATOM 1888 O O . ALA A 1 249 ? 1.545 1.721 -14.246 1.00 97.12 249 ALA A O 1
ATOM 1889 N N . LEU A 1 250 ? 1.584 0.254 -15.951 1.00 97.69 250 LEU A N 1
ATOM 1890 C CA . LEU A 1 250 ? 0.747 -0.759 -15.341 1.00 97.69 250 LEU A CA 1
ATOM 1891 C C . LEU A 1 250 ? 1.374 -2.119 -15.615 1.00 97.69 250 LEU A C 1
ATOM 1893 O O . LEU A 1 250 ? 1.575 -2.499 -16.772 1.00 97.69 250 LEU A O 1
ATOM 1897 N N . ARG A 1 251 ? 1.680 -2.853 -14.557 1.00 98.12 251 ARG A N 1
ATOM 1898 C CA . ARG A 1 251 ? 2.350 -4.150 -14.623 1.00 98.12 251 ARG A CA 1
ATOM 1899 C C . ARG A 1 251 ? 1.538 -5.168 -13.868 1.00 98.12 251 ARG A C 1
ATOM 1901 O O . ARG A 1 251 ? 0.973 -4.842 -12.831 1.00 98.12 251 ARG A O 1
ATOM 1908 N N . LYS A 1 252 ? 1.479 -6.391 -14.380 1.00 98.50 252 LYS A N 1
ATOM 1909 C CA . LYS A 1 252 ? 0.854 -7.511 -13.688 1.00 98.50 252 LYS A CA 1
ATOM 1910 C C . LYS A 1 252 ? 1.875 -8.599 -13.442 1.00 98.50 252 LYS A C 1
ATOM 1912 O O . LYS A 1 252 ? 2.511 -9.046 -14.393 1.00 98.50 252 LYS A O 1
ATOM 1917 N N . TYR A 1 253 ? 1.960 -9.042 -12.199 1.00 98.69 253 TYR A N 1
ATOM 1918 C CA . TYR A 1 253 ? 2.827 -10.116 -11.740 1.00 98.69 253 TYR A CA 1
ATOM 1919 C C . TYR A 1 253 ? 1.986 -11.297 -11.274 1.00 98.69 253 TYR A C 1
ATOM 1921 O O . TYR A 1 253 ? 0.856 -11.117 -10.811 1.00 98.69 253 TYR A O 1
ATOM 1929 N N . ASP A 1 254 ? 2.520 -12.500 -11.427 1.00 98.50 254 ASP A N 1
ATOM 1930 C CA . ASP A 1 254 ? 1.916 -13.701 -10.874 1.00 98.50 254 ASP A CA 1
ATOM 1931 C C . ASP A 1 254 ? 2.158 -13.814 -9.361 1.00 98.50 254 ASP A C 1
ATOM 1933 O O . ASP A 1 254 ? 2.815 -12.973 -8.742 1.00 98.50 254 ASP A O 1
ATOM 1937 N N . THR A 1 255 ? 1.620 -14.867 -8.747 1.00 97.88 255 THR A N 1
ATOM 1938 C CA . THR A 1 255 ? 1.750 -15.100 -7.303 1.00 97.88 255 THR A CA 1
ATOM 1939 C C . THR A 1 255 ? 3.190 -15.328 -6.830 1.00 97.88 255 THR A C 1
ATOM 1941 O O . THR A 1 255 ? 3.453 -15.199 -5.638 1.00 97.88 255 THR A O 1
ATOM 1944 N N . ASN A 1 256 ? 4.120 -15.655 -7.733 1.00 97.81 256 ASN A N 1
ATOM 1945 C CA . ASN A 1 256 ? 5.541 -15.868 -7.438 1.00 97.81 256 ASN A CA 1
ATOM 1946 C C . ASN A 1 256 ? 6.400 -14.622 -7.734 1.00 97.81 256 ASN A C 1
ATOM 1948 O O . ASN A 1 256 ? 7.628 -14.679 -7.609 1.00 97.81 256 ASN A O 1
ATOM 1952 N N . GLY A 1 257 ? 5.775 -13.519 -8.159 1.00 97.44 257 GLY A N 1
ATOM 1953 C CA . GLY A 1 257 ? 6.454 -12.284 -8.543 1.00 97.44 257 GLY A CA 1
ATOM 1954 C C . GLY A 1 257 ? 6.975 -12.276 -9.983 1.00 97.44 257 GLY A C 1
ATOM 1955 O O . GLY A 1 257 ? 7.812 -11.442 -10.318 1.00 97.44 257 GLY A O 1
ATOM 1956 N N . GLU A 1 258 ? 6.517 -13.176 -10.857 1.00 98.31 258 GLU A N 1
ATOM 1957 C CA . GLU A 1 258 ? 6.926 -13.186 -12.267 1.00 98.31 258 GLU A CA 1
ATOM 1958 C C . GLU A 1 258 ? 6.032 -12.280 -13.117 1.00 98.31 258 GLU A C 1
ATOM 1960 O O . GLU A 1 258 ? 4.805 -12.317 -13.021 1.00 98.31 258 GLU A O 1
ATOM 1965 N N . LEU A 1 259 ? 6.635 -11.463 -13.985 1.00 98.12 259 LEU A N 1
ATOM 1966 C CA . LEU A 1 259 ? 5.896 -10.528 -14.835 1.00 98.12 259 LEU A CA 1
ATOM 1967 C C . LEU A 1 259 ? 5.036 -11.282 -15.867 1.00 9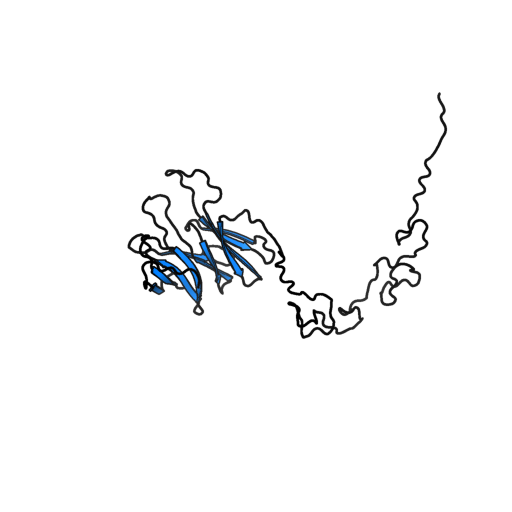8.12 259 LEU A C 1
ATOM 1969 O O . LEU A 1 259 ? 5.547 -11.974 -16.746 1.00 98.12 259 LEU A O 1
ATOM 1973 N N . ILE A 1 260 ? 3.719 -11.078 -15.815 1.00 98.44 260 ILE A N 1
ATOM 1974 C CA . ILE A 1 260 ? 2.748 -11.612 -16.781 1.00 98.44 260 ILE A CA 1
ATOM 1975 C C . ILE A 1 260 ? 2.612 -10.661 -17.973 1.00 98.44 260 ILE A C 1
ATOM 1977 O O . ILE A 1 260 ? 2.640 -11.083 -19.130 1.00 98.44 260 ILE A O 1
ATOM 1981 N N . TRP A 1 261 ? 2.410 -9.370 -17.702 1.00 98.50 261 TRP A N 1
ATOM 1982 C CA . TRP A 1 261 ? 2.335 -8.340 -18.736 1.00 98.50 261 TRP A CA 1
ATOM 1983 C C . TRP A 1 261 ? 2.692 -6.961 -18.189 1.00 98.50 261 TRP A C 1
ATOM 1985 O O . TRP A 1 261 ? 2.492 -6.671 -17.014 1.00 98.50 261 TRP A O 1
ATOM 1995 N N . ALA A 1 262 ? 3.145 -6.083 -19.084 1.00 97.88 262 ALA A N 1
ATOM 1996 C CA . ALA A 1 262 ? 3.389 -4.673 -18.807 1.00 97.88 262 ALA A CA 1
ATOM 1997 C C . ALA A 1 262 ? 2.736 -3.796 -19.884 1.00 97.88 262 ALA A C 1
ATOM 1999 O O . ALA A 1 262 ? 2.701 -4.152 -21.066 1.00 97.88 262 ALA A O 1
ATOM 2000 N N . LYS A 1 263 ? 2.208 -2.645 -19.471 1.00 96.94 263 LYS A N 1
ATOM 2001 C CA . LYS A 1 263 ? 1.623 -1.618 -20.334 1.00 96.94 263 LYS A CA 1
ATOM 2002 C C . LYS A 1 263 ? 2.159 -0.256 -19.928 1.00 96.94 263 LYS A C 1
ATOM 2004 O O . LYS A 1 263 ? 2.150 0.087 -18.752 1.00 96.94 263 LYS A O 1
ATOM 2009 N N . ASN A 1 264 ? 2.564 0.521 -20.927 1.00 95.81 264 ASN A N 1
ATOM 2010 C CA . ASN A 1 264 ? 3.023 1.893 -20.756 1.00 95.81 264 ASN A CA 1
ATOM 2011 C C . ASN A 1 264 ? 2.097 2.837 -21.525 1.00 95.81 264 ASN A C 1
ATOM 2013 O O . ASN A 1 264 ? 1.748 2.568 -22.678 1.00 95.81 264 ASN A O 1
ATOM 2017 N N . HIS A 1 265 ? 1.728 3.945 -20.895 1.00 94.88 265 HIS A N 1
ATOM 2018 C CA . HIS A 1 265 ? 0.861 4.978 -21.443 1.00 94.88 265 HIS A CA 1
ATOM 2019 C C . HIS A 1 265 ? 1.646 6.287 -21.583 1.00 94.88 265 HIS A C 1
ATOM 2021 O O . HIS A 1 265 ? 2.255 6.758 -20.625 1.00 94.88 265 HIS A O 1
ATOM 2027 N N . SER A 1 266 ? 1.647 6.854 -22.792 1.00 94.06 266 SER A N 1
ATOM 2028 C CA . SER A 1 266 ? 2.500 7.989 -23.175 1.00 94.06 266 SER A CA 1
ATOM 2029 C C . SER A 1 266 ? 1.743 9.004 -24.043 1.00 94.06 266 SER A C 1
ATOM 2031 O O . SER A 1 266 ? 2.115 9.265 -25.189 1.00 94.06 266 SER A O 1
ATOM 2033 N N . SER A 1 267 ? 0.610 9.508 -23.549 1.00 90.75 267 SER A N 1
ATOM 2034 C CA . SER A 1 267 ? -0.233 10.468 -24.283 1.00 90.75 267 SER A CA 1
ATOM 2035 C C . SER A 1 267 ? 0.288 11.907 -24.246 1.00 90.75 267 SER A C 1
ATOM 2037 O O . SER A 1 267 ? -0.072 12.706 -25.109 1.00 90.75 267 SER A O 1
ATOM 2039 N N . SER A 1 268 ? 1.130 12.234 -23.267 1.00 90.06 268 SER A N 1
ATOM 2040 C CA . SER A 1 268 ? 1.822 13.521 -23.107 1.00 90.06 268 SER A CA 1
ATOM 2041 C C . SER A 1 268 ? 3.323 13.310 -22.889 1.00 90.06 268 SER A C 1
ATOM 2043 O O . SER A 1 268 ? 3.802 12.181 -22.963 1.00 90.06 268 SER A O 1
ATOM 2045 N N . THR A 1 269 ? 4.075 14.387 -22.650 1.00 89.06 269 THR A N 1
ATOM 2046 C CA . THR A 1 269 ? 5.479 14.299 -22.222 1.00 89.06 269 THR A CA 1
ATOM 2047 C C . THR A 1 269 ? 5.583 13.726 -20.813 1.00 89.06 269 THR A C 1
ATOM 2049 O O . THR A 1 269 ? 6.290 12.756 -20.628 1.00 89.06 269 THR A O 1
ATOM 2052 N N . ALA A 1 270 ? 4.825 14.241 -19.846 1.00 88.00 270 ALA A N 1
ATOM 2053 C CA . ALA A 1 270 ? 4.760 13.671 -18.502 1.00 88.00 270 ALA A CA 1
ATOM 2054 C C . ALA A 1 270 ? 3.498 12.814 -18.352 1.00 88.00 270 ALA A C 1
ATOM 2056 O O . ALA A 1 270 ? 2.393 13.305 -18.605 1.00 88.00 270 ALA A O 1
ATOM 2057 N N . ASN A 1 271 ? 3.654 11.544 -17.978 1.00 91.31 271 ASN A N 1
ATOM 2058 C CA . ASN A 1 271 ? 2.557 10.633 -17.658 1.00 91.31 271 ASN A CA 1
ATOM 2059 C C . ASN A 1 271 ? 2.967 9.843 -16.416 1.00 91.31 271 ASN A C 1
ATOM 2061 O O . ASN A 1 271 ? 3.973 9.142 -16.425 1.00 91.31 271 ASN A O 1
ATOM 2065 N N . GLU A 1 272 ? 2.160 9.925 -15.370 1.00 87.31 272 GLU A N 1
ATOM 2066 C CA . GLU A 1 272 ? 2.431 9.288 -14.085 1.00 87.31 272 GLU A CA 1
ATOM 2067 C C . GLU A 1 272 ? 1.148 8.629 -13.589 1.00 87.31 272 GLU A C 1
ATOM 2069 O O . GLU A 1 272 ? 0.048 9.152 -13.797 1.00 87.31 272 GLU A O 1
ATOM 2074 N N . ALA A 1 273 ? 1.282 7.473 -12.949 1.00 91.88 273 ALA A N 1
ATOM 2075 C CA . ALA A 1 273 ? 0.181 6.806 -12.274 1.00 91.88 273 ALA A CA 1
ATOM 2076 C C . ALA A 1 273 ? 0.504 6.692 -10.789 1.00 91.88 273 ALA A C 1
ATOM 2078 O O . ALA A 1 273 ? 1.605 6.283 -10.430 1.00 91.88 273 ALA A O 1
ATOM 2079 N N . TYR A 1 274 ? -0.454 7.077 -9.948 1.00 90.81 274 TYR A N 1
ATOM 2080 C CA . TYR A 1 274 ? -0.231 7.272 -8.517 1.00 90.81 274 TYR A CA 1
ATOM 2081 C C . TYR A 1 274 ? -0.982 6.278 -7.624 1.00 90.81 274 TYR A C 1
ATOM 2083 O O . TYR A 1 274 ? -0.488 5.978 -6.546 1.00 90.81 274 TYR A O 1
ATOM 2091 N N . ASP A 1 275 ? -2.148 5.778 -8.043 1.00 92.75 275 ASP A N 1
ATOM 2092 C CA . ASP A 1 275 ? -2.999 4.910 -7.214 1.00 92.75 275 ASP A CA 1
ATOM 2093 C C . ASP A 1 275 ? -3.872 3.994 -8.094 1.00 92.75 275 ASP A C 1
ATOM 2095 O O . ASP A 1 275 ? -4.155 4.343 -9.250 1.00 92.75 275 ASP A O 1
ATOM 2099 N N . LEU A 1 276 ? -4.273 2.833 -7.556 1.00 90.94 276 LEU A N 1
ATOM 2100 C CA . LEU A 1 276 ? -5.102 1.800 -8.211 1.00 90.94 276 LEU A CA 1
ATOM 2101 C C . LEU A 1 276 ? -6.484 1.589 -7.575 1.00 90.94 276 LEU A C 1
ATOM 2103 O O . LEU A 1 276 ? -6.616 1.597 -6.326 1.00 90.94 276 LEU A O 1
#

Solvent-accessible surface area (backbone atoms only — not comparable to full-atom values): 15627 Å² total; per-residue (Å²): 143,83,89,84,83,85,80,82,82,80,78,73,71,74,55,49,23,82,82,70,36,71,74,49,83,53,33,65,28,13,62,49,85,83,26,74,54,42,31,93,76,29,74,37,69,69,77,65,59,39,66,75,92,45,59,23,80,85,72,36,77,76,45,84,55,35,66,29,11,65,49,86,81,25,82,57,45,30,93,76,31,73,35,69,67,76,68,57,40,66,86,80,84,68,87,75,80,88,74,86,80,88,70,86,92,59,48,51,75,60,35,74,37,80,42,95,90,57,16,35,38,34,12,12,22,36,42,66,89,63,77,82,54,39,92,94,52,58,60,66,40,28,11,29,44,38,36,25,42,70,87,63,48,78,74,48,75,42,77,39,86,85,20,29,26,23,35,21,52,33,76,36,99,87,57,12,34,34,28,9,8,23,24,56,61,84,90,48,94,80,51,41,37,21,18,22,38,38,35,27,40,68,86,59,50,78,75,46,75,46,77,50,72,44,96,82,62,26,34,10,41,22,30,18,35,46,70,43,98,86,66,24,35,38,39,30,6,35,32,48,28,74,88,72,38,24,17,19,28,42,35,31,27,42,83,86,68,49,79,74,50,77,47,77,43,67,93,51,51,72,27,73,36,66,75,130

Nearest PDB structures (foldseek):
  7fh6-assembly1_A  TM=7.894E-01  e=3.957E-08  Cylindrospermum licheniforme UTEX B 2014
  6n5v-assembly1_A  TM=6.040E-01  e=1.260E-01  Rauvolfia serpentina
  4udg-assembly1_A  TM=4.948E-01  e=1.404E-01  uncultured organism
  5aye-assembly1_B  TM=4.836E-01  e=2.411E-01  Ruminococcus albus 7 = DSM 20455
  6j4f-assembly2_B  TM=6.663E-01  e=1.986E+00  Arabidopsis thaliana

Sequence (276 aa):
MFFLLSCSDNNEQDVEDCAGVVGGDAVCGCTDSQATNYNSDATFDDGSCEYDGNLDCAGVLDGDNICGCMDETAINYNAEATFDDGTCQYYSGQMDVVWSKDIEVAAEMWSMRKVSDGGFIMACGGAGDCEGGTYDDPCEYYGQLVRLDANGDVMWHKTYETSSAIYAARETSDGGFIAAGWYECLNRMDCYPDMFILKTDSEGNEEWSRVDASADNNNDWGRDAIQTQDGNFVVTGTWNDDGWNSKAALRKYDTNGELIWAKNHSSSTANEAYDL

Mean predicted aligned error: 14.51 Å

Radius of gyration: 32.62 Å; Cα contacts (8 Å, |Δi|>4): 684; chains: 1; bounding box: 70×39×112 Å

pLDDT: mean 87.82, std 13.18, range [33.97, 98.88]